Protein AF-A0A1B6MHW2-F1 (afdb_monomer)

Sequence (237 aa):
LEKVRADHAVKESHSMAYDEMQKKGFQERQDSLTAKLVEREEALAIAERHLASLQEAVRLHNAEKKDKGEVDALKDQVKKMTDEVKSKQEHIVVGAQQVATLRTEVQKLQDTVLVLEEQAKIFQLDFEAERKARESVITEKERILEDLRHLMKRNTDLLKEVNDLRNNPPQENATPSEPGPSPRRQERTPSPPAPRPQDDVIPAPKRYFCPNPECNLMFTTLDPLQLHVITCLNLDD

Solvent-accessible surface area (backbone atoms only — not comparable to full-atom values): 13748 Å² total; per-residue (Å²): 115,67,67,64,53,52,55,49,51,53,50,50,53,52,50,50,52,49,53,51,51,52,49,48,60,48,50,54,52,51,52,51,51,49,52,54,49,52,55,48,51,52,52,47,55,50,50,52,52,51,50,53,52,50,53,50,52,52,52,53,53,53,49,54,54,49,54,49,50,52,51,52,53,52,49,52,51,53,50,50,52,50,52,52,51,51,52,53,50,52,51,50,51,55,51,50,52,52,51,54,51,52,52,52,51,51,51,54,51,51,55,49,50,55,52,51,54,50,51,52,50,52,53,50,52,52,50,53,51,51,51,53,53,49,52,51,52,51,51,50,51,52,51,51,54,50,52,49,52,53,50,52,51,52,51,53,51,49,53,49,52,53,48,47,46,68,77,53,58,79,80,85,79,81,82,94,76,79,95,74,81,83,80,79,75,77,84,75,82,77,76,82,81,75,84,72,82,74,73,86,72,74,71,75,80,59,74,44,65,52,88,50,90,92,40,87,53,76,30,76,55,64,69,69,42,52,59,47,46,35,64,75,67,66,52,78,132

InterPro domains:
  IPR032419 NF-kappa-B essential modulator NEMO, CC2-LZ domain [PF16516] (60-158)
  IPR051301 Optineurin/NF-kappa-B Essential Modulator [PTHR31553] (15-233)

Organism: NCBI:txid36148

Mean predicted aligned error: 19.36 Å

Radius of gyration: 74.64 Å; Cα contacts (8 Å, |Δi|>4): 40; chains: 1; bounding box: 145×60×216 Å

Secondary structure (DSSP, 8-state):
-HHHHHHHHHHHHHHHHHHHHHHHHHHHHHHHHHHHHHHHHHHHHHHHHHHHHHHHHHHHHHHHHHHHHHHHHHHHHHHHHHHHHHHHHHHHHHHHHHHHHHHHHHHHHHHHHHHHHHHHHHHHHHHHHHHHHHHHHHHHHHHHHHHHHHHHHHHHHHHHHHHHHHHS-----------------------PPPPPS-----PPPP-EE-S-TT---EESSHHHHHHHHHHHTT---

pLDDT: mean 85.78, std 17.16, range [39.34, 98.69]

Foldseek 3Di:
DVVVVVVVVVVVVVVVVVVVVVVVVVVVVVVVVVVVVVVVVVVVVVVVVVVVVVVVVVVVVVVVVVVVVVVVVVVVVVVVVVVVVVVVVVVVVVVVVVVVVVVVVVVVVVVVVVVVVVVVVVVVVVVVVVVVVVVVVVVVVVVVVVVVVVVVVVVVVVVVVVVCCVVCPPPPPDDDDDDDDDDPPPPPDDDDDDDDDDDPPPDDQDWDAAPPPVGGDIDSDVPVNVVCNCVVVVVDD

Structure (mmCIF, N/CA/C/O backbone):
data_AF-A0A1B6MHW2-F1
#
_entry.id   AF-A0A1B6MHW2-F1
#
loop_
_atom_site.group_PDB
_atom_site.id
_atom_site.type_symbol
_atom_site.label_atom_id
_atom_site.label_alt_id
_atom_site.label_comp_id
_atom_site.label_asym_id
_atom_site.label_entity_id
_atom_site.label_seq_id
_atom_site.pdbx_PDB_ins_code
_atom_site.Cartn_x
_atom_site.Cartn_y
_atom_site.Cartn_z
_atom_site.occupancy
_atom_site.B_iso_or_equiv
_atom_site.auth_seq_id
_atom_site.auth_comp_id
_atom_site.auth_asym_id
_atom_site.auth_atom_id
_atom_site.pdbx_PDB_model_num
ATOM 1 N N . LEU A 1 1 ? -85.342 -22.386 122.296 1.00 55.81 1 LEU A N 1
ATOM 2 C CA . LEU A 1 1 ? -85.402 -22.929 120.916 1.00 55.81 1 LEU A CA 1
ATOM 3 C C . LEU A 1 1 ? -85.095 -21.863 119.857 1.00 55.81 1 LEU A C 1
ATOM 5 O O . LEU A 1 1 ? -84.374 -22.180 118.924 1.00 55.81 1 LEU A O 1
ATOM 9 N N . GLU A 1 2 ? -85.529 -20.606 120.020 1.00 56.88 2 GLU A N 1
ATOM 10 C CA . GLU A 1 2 ? -85.190 -19.488 119.108 1.00 56.88 2 GLU A CA 1
ATOM 11 C C . GLU A 1 2 ? -83.701 -19.111 119.063 1.00 56.88 2 GLU A C 1
ATOM 13 O O . GLU A 1 2 ? -83.155 -18.936 117.981 1.00 56.88 2 GLU A O 1
ATOM 18 N N . LYS A 1 3 ? -83.015 -19.066 120.214 1.00 58.91 3 LYS A N 1
ATOM 19 C CA . LYS A 1 3 ? -81.591 -18.685 120.289 1.00 58.91 3 LYS A CA 1
ATOM 20 C C . LYS A 1 3 ? -80.668 -19.637 119.507 1.00 58.91 3 LYS A C 1
ATOM 22 O O . LYS A 1 3 ? -79.807 -19.195 118.767 1.00 58.91 3 LYS A O 1
ATOM 27 N N . VAL A 1 4 ? -80.941 -20.943 119.580 1.00 60.03 4 VAL A N 1
ATOM 28 C CA . VAL A 1 4 ? -80.215 -21.992 118.835 1.00 60.03 4 VAL A CA 1
ATOM 29 C C . VAL A 1 4 ? -80.460 -21.888 117.324 1.00 60.03 4 VAL A C 1
ATOM 31 O O . VAL A 1 4 ? -79.569 -22.173 116.530 1.00 60.03 4 VAL A O 1
ATOM 34 N N . ARG A 1 5 ? -81.661 -21.455 116.917 1.00 62.88 5 ARG A N 1
ATOM 35 C CA . ARG A 1 5 ? -82.032 -21.270 115.507 1.00 62.88 5 ARG A CA 1
ATOM 36 C C . ARG A 1 5 ? -81.361 -20.020 114.912 1.00 62.88 5 ARG A C 1
ATOM 38 O O . ARG A 1 5 ? -80.919 -20.062 113.770 1.00 62.88 5 ARG A O 1
ATOM 45 N N . ALA A 1 6 ? -81.227 -18.953 115.703 1.00 64.56 6 ALA A N 1
ATOM 46 C CA . ALA A 1 6 ? -80.476 -17.750 115.340 1.00 64.56 6 ALA A CA 1
ATOM 47 C C . ALA A 1 6 ? -78.961 -18.016 115.247 1.00 64.56 6 ALA A C 1
ATOM 49 O O . ALA A 1 6 ? -78.336 -17.627 114.264 1.00 64.56 6 ALA A O 1
ATOM 50 N N . ASP A 1 7 ? -78.387 -18.751 116.205 1.00 66.00 7 ASP A N 1
ATOM 51 C CA . ASP A 1 7 ? -76.964 -19.121 116.187 1.00 66.00 7 ASP A CA 1
ATOM 52 C C . ASP A 1 7 ? -76.618 -20.039 114.994 1.00 66.00 7 ASP A C 1
ATOM 54 O O . ASP A 1 7 ? -75.552 -19.897 114.394 1.00 66.00 7 ASP A O 1
ATOM 58 N N . HIS A 1 8 ? -77.525 -20.943 114.594 1.00 71.12 8 HIS A N 1
ATOM 59 C CA . HIS A 1 8 ? -77.368 -21.771 113.389 1.00 71.12 8 HIS A CA 1
ATOM 60 C C . HIS A 1 8 ? -77.387 -20.937 112.102 1.00 71.12 8 HIS A C 1
ATOM 62 O O . HIS A 1 8 ? -76.518 -21.109 111.252 1.00 71.12 8 HIS A O 1
ATOM 68 N N . ALA A 1 9 ? -78.324 -19.991 111.988 1.00 73.94 9 ALA A N 1
ATOM 69 C CA . ALA A 1 9 ? -78.438 -19.105 110.830 1.00 73.94 9 ALA A CA 1
ATOM 70 C C . ALA A 1 9 ? -77.212 -18.186 110.667 1.00 73.94 9 ALA A C 1
ATOM 72 O O . ALA A 1 9 ? -76.744 -17.964 109.552 1.00 73.94 9 ALA A O 1
ATOM 73 N N . VAL A 1 10 ? -76.640 -17.694 111.772 1.00 76.38 10 VAL A N 1
ATOM 74 C CA . VAL A 1 10 ? -75.384 -16.921 111.751 1.00 76.38 10 VAL A CA 1
ATOM 75 C C . VAL A 1 10 ? -74.210 -17.796 111.305 1.00 76.38 10 VAL A C 1
ATOM 77 O O . VAL A 1 10 ? -73.371 -17.352 110.522 1.00 76.38 10 VAL A O 1
ATOM 80 N N . LYS A 1 11 ? -74.156 -19.053 111.758 1.00 77.00 11 LYS A N 1
ATOM 81 C CA . LYS A 1 11 ? -73.101 -20.003 111.382 1.00 77.00 11 LYS A CA 1
ATOM 82 C C . LYS A 1 11 ? -73.184 -20.406 109.906 1.00 77.00 11 LYS A C 1
ATOM 84 O O . LYS A 1 11 ? -72.154 -20.458 109.242 1.00 77.00 11 LYS A O 1
ATOM 89 N N . GLU A 1 12 ? -74.390 -20.616 109.381 1.00 79.69 12 GLU A N 1
ATOM 90 C CA . GLU A 1 12 ? -74.635 -20.818 107.946 1.00 79.69 12 GLU A CA 1
ATOM 91 C C . GLU A 1 12 ? -74.276 -19.577 107.130 1.00 79.69 12 GLU A C 1
ATOM 93 O O . GLU A 1 12 ? -73.573 -19.699 106.133 1.00 79.69 12 GLU A O 1
ATOM 98 N N . SER A 1 13 ? -74.662 -18.376 107.571 1.00 78.25 13 SER A N 1
ATOM 99 C CA . SER A 1 13 ? -74.276 -17.128 106.900 1.00 78.25 13 SER A CA 1
ATOM 100 C C . SER A 1 13 ? -72.758 -16.940 106.864 1.00 78.25 13 SER A C 1
ATOM 102 O O . SER A 1 13 ? -72.225 -16.496 105.851 1.00 78.25 13 SER A O 1
ATOM 104 N N . HIS A 1 14 ? -72.054 -17.287 107.943 1.00 79.00 14 HIS A N 1
ATOM 105 C CA . HIS A 1 14 ? -70.596 -17.207 108.005 1.00 79.00 14 HIS A CA 1
ATOM 106 C C . HIS A 1 14 ? -69.921 -18.293 107.148 1.00 79.00 14 HIS A C 1
ATOM 108 O O . HIS A 1 14 ? -68.878 -18.037 106.547 1.00 79.00 14 HIS A O 1
ATOM 114 N N . SER A 1 15 ? -70.506 -19.493 107.062 1.00 83.81 15 SER A N 1
ATOM 115 C CA . SER A 1 15 ? -70.047 -20.560 106.162 1.00 83.81 15 SER A CA 1
ATOM 116 C C . SER A 1 15 ? -70.228 -20.163 104.697 1.00 83.81 15 SER A C 1
ATOM 118 O O . SER A 1 15 ? -69.292 -20.276 103.915 1.00 83.81 15 SER A O 1
ATOM 120 N N . MET A 1 16 ? -71.396 -19.619 104.340 1.00 82.44 16 MET A N 1
ATOM 121 C CA . MET A 1 16 ? -71.674 -19.132 102.988 1.00 82.44 16 MET A CA 1
ATOM 122 C C . MET A 1 16 ? -70.755 -17.970 102.604 1.00 82.44 16 MET A C 1
ATOM 124 O O . MET A 1 16 ? -70.203 -17.981 101.511 1.00 82.44 16 MET A O 1
ATOM 128 N N . ALA A 1 17 ? -70.523 -17.010 103.506 1.00 82.38 17 ALA A N 1
ATOM 129 C CA . ALA A 1 17 ? -69.594 -15.905 103.262 1.00 82.38 17 ALA A CA 1
ATOM 130 C C . ALA A 1 17 ? -68.145 -16.389 103.055 1.00 82.38 17 ALA A C 1
ATOM 132 O O . ALA A 1 17 ? -67.402 -15.815 102.259 1.00 82.38 17 ALA A O 1
ATOM 133 N N . TYR A 1 18 ? -67.739 -17.457 103.748 1.00 85.69 18 TYR A N 1
ATOM 134 C CA . TYR A 1 18 ? -66.426 -18.074 103.568 1.00 85.69 18 TYR A CA 1
ATOM 135 C C . TYR A 1 18 ? -66.314 -18.801 102.218 1.00 85.69 18 TYR A C 1
ATOM 137 O O . TYR A 1 18 ? -65.336 -18.602 101.497 1.00 85.69 18 TYR A O 1
ATOM 145 N N . ASP A 1 19 ? -67.335 -19.570 101.833 1.00 86.06 19 ASP A N 1
ATOM 146 C CA . ASP A 1 19 ? -67.397 -20.240 100.528 1.00 86.06 19 ASP A CA 1
ATOM 147 C C . ASP A 1 19 ? -67.423 -19.236 99.367 1.00 86.06 19 ASP A C 1
ATOM 149 O O . ASP A 1 19 ? -66.784 -19.441 98.334 1.00 86.06 19 ASP A O 1
ATOM 153 N N . GLU A 1 20 ? -68.133 -18.123 99.533 1.00 86.44 20 GLU A N 1
ATOM 154 C CA . GLU A 1 20 ? -68.217 -17.043 98.552 1.00 86.44 20 GLU A CA 1
ATOM 155 C C . GLU A 1 20 ? -66.879 -16.301 98.417 1.00 86.44 20 GLU A C 1
ATOM 157 O O . GLU A 1 20 ? -66.421 -16.051 97.300 1.00 86.44 20 GLU A O 1
ATOM 162 N N . MET A 1 21 ? -66.183 -16.047 99.532 1.00 86.75 21 MET A N 1
ATOM 163 C CA . MET A 1 21 ? -64.822 -15.500 99.528 1.00 86.75 21 MET A CA 1
ATOM 164 C C . MET A 1 21 ? -63.828 -16.446 98.836 1.00 86.75 21 MET A C 1
ATOM 166 O O . MET A 1 21 ? -63.008 -15.992 98.035 1.00 86.75 21 MET A O 1
ATOM 170 N N . GLN A 1 22 ? -63.902 -17.758 99.095 1.00 87.75 22 GLN A N 1
ATOM 171 C CA . GLN A 1 22 ? -63.041 -18.738 98.427 1.00 87.75 22 GLN A CA 1
ATOM 172 C C . GLN A 1 22 ? -63.316 -18.825 96.923 1.00 87.75 22 GLN A C 1
ATOM 174 O O . GLN A 1 22 ? -62.369 -18.818 96.133 1.00 87.75 22 GLN A O 1
ATOM 179 N N . LYS A 1 23 ? -64.591 -18.851 96.513 1.00 87.25 23 LYS A N 1
ATOM 180 C CA . LYS A 1 23 ? -64.986 -18.812 95.097 1.00 87.25 23 LYS A CA 1
ATOM 181 C C . LYS A 1 23 ? -64.482 -17.549 94.415 1.00 87.25 23 LYS A C 1
ATOM 183 O O . LYS A 1 23 ? -63.890 -17.643 93.346 1.00 87.25 23 LYS A O 1
ATOM 188 N N . LYS A 1 24 ? -64.634 -16.389 95.056 1.00 87.75 24 LYS A N 1
ATOM 189 C CA . LYS A 1 24 ? -64.152 -15.110 94.527 1.00 87.75 24 LYS A CA 1
ATOM 190 C C . LYS A 1 24 ? -62.630 -15.098 94.355 1.00 87.75 24 LYS A C 1
ATOM 192 O O . LYS A 1 24 ? -62.149 -14.744 93.287 1.00 87.75 24 LYS A O 1
ATOM 197 N N . GLY A 1 25 ? -61.873 -15.594 95.336 1.00 89.12 25 GLY A N 1
ATOM 198 C CA . GLY A 1 25 ? -60.413 -15.716 95.227 1.00 89.12 25 GLY A CA 1
ATOM 199 C C . GLY A 1 25 ? -59.931 -16.769 94.215 1.00 89.12 25 GLY A C 1
ATOM 200 O O . GLY A 1 25 ? -58.772 -16.741 93.792 1.00 89.12 25 GLY A O 1
ATOM 201 N N . PHE A 1 26 ? -60.779 -17.728 93.832 1.00 90.44 26 PHE A N 1
ATOM 202 C CA . PHE A 1 26 ? -60.512 -18.650 92.725 1.00 90.44 26 PHE A CA 1
ATOM 203 C C . PHE A 1 26 ? -60.823 -17.990 91.375 1.00 90.44 26 PHE A C 1
ATOM 205 O O . PHE A 1 26 ? -59.997 -18.059 90.467 1.00 90.44 26 PHE A O 1
ATOM 212 N N . GLN A 1 27 ? -61.952 -17.282 91.287 1.00 90.19 27 GLN A N 1
ATOM 213 C CA . GLN A 1 27 ? -62.371 -16.512 90.117 1.00 90.19 27 GLN A CA 1
ATOM 214 C C . GLN A 1 27 ? -61.335 -15.437 89.756 1.00 90.19 27 GLN A C 1
ATOM 216 O O . GLN A 1 27 ? -60.869 -15.399 88.628 1.00 90.19 27 GLN A O 1
ATOM 221 N N . GLU A 1 28 ? -60.860 -14.652 90.726 1.00 90.69 28 GLU A N 1
ATOM 222 C CA . GLU A 1 28 ? -59.828 -13.624 90.511 1.00 90.69 28 GLU A CA 1
ATOM 223 C C . GLU A 1 28 ? -58.501 -14.222 90.010 1.00 90.69 28 GLU A C 1
ATOM 225 O O . GLU A 1 28 ? -57.827 -13.647 89.152 1.00 90.69 28 GLU A O 1
ATOM 230 N N . ARG A 1 29 ? -58.119 -15.408 90.509 1.00 92.75 29 ARG A N 1
ATOM 231 C CA . ARG A 1 29 ? -56.943 -16.140 90.010 1.00 92.75 29 ARG A CA 1
ATOM 232 C C . ARG A 1 29 ? -57.150 -16.635 88.582 1.00 92.75 29 ARG A C 1
ATOM 234 O O . ARG A 1 29 ? -56.220 -16.553 87.781 1.00 92.75 29 ARG A O 1
ATOM 241 N N . GLN A 1 30 ? -58.342 -17.132 88.268 1.00 92.88 30 GLN A N 1
ATOM 242 C CA . GLN A 1 30 ? -58.708 -17.575 86.927 1.00 92.88 30 GLN A CA 1
ATOM 243 C C . GLN A 1 30 ? -58.724 -16.402 85.937 1.00 92.88 30 GLN A C 1
ATOM 245 O O . GLN A 1 30 ? -58.124 -16.507 84.868 1.00 92.88 30 GLN A O 1
ATOM 250 N N . ASP A 1 31 ? -59.316 -15.269 86.307 1.00 92.44 31 ASP A N 1
ATOM 251 C CA . ASP A 1 31 ? -59.366 -14.054 85.491 1.00 92.44 31 ASP A CA 1
ATOM 252 C C . ASP A 1 31 ? -57.956 -13.479 85.277 1.00 92.44 31 ASP A C 1
ATOM 254 O O . ASP A 1 31 ? -57.590 -13.122 84.158 1.00 92.44 31 ASP A O 1
ATOM 258 N N . SER A 1 32 ? -57.109 -13.481 86.316 1.00 94.44 32 SER A N 1
ATOM 259 C CA . SER A 1 32 ? -55.703 -13.069 86.208 1.00 94.44 32 SER A CA 1
ATOM 260 C C . SER A 1 32 ? -54.896 -13.963 85.262 1.00 94.44 32 SER A C 1
ATOM 262 O O . SER A 1 32 ? -54.101 -13.463 84.464 1.00 94.44 32 SER A O 1
ATOM 264 N N . LEU A 1 33 ? -55.084 -15.285 85.332 1.00 94.69 33 LEU A N 1
ATOM 265 C CA . LEU A 1 33 ? -54.444 -16.220 84.405 1.00 94.69 33 LEU A CA 1
ATOM 266 C C . LEU A 1 33 ? -54.958 -16.031 82.976 1.00 94.69 33 LEU A C 1
ATOM 268 O O . LEU A 1 33 ? -54.154 -16.049 82.049 1.00 94.69 33 LEU A O 1
ATOM 272 N N . THR A 1 34 ? -56.259 -15.792 82.808 1.00 94.25 34 THR A N 1
ATOM 273 C CA . THR A 1 34 ? -56.883 -15.536 81.502 1.00 94.25 34 THR A CA 1
ATOM 274 C C . THR A 1 34 ? -56.326 -14.260 80.871 1.00 94.25 34 THR A C 1
ATOM 276 O O . THR A 1 34 ? -55.903 -14.291 79.721 1.00 94.25 34 THR A O 1
ATOM 279 N N . ALA A 1 35 ? -56.215 -13.167 81.632 1.00 94.94 35 ALA A N 1
ATOM 280 C CA . ALA A 1 35 ? -55.624 -11.916 81.155 1.00 94.94 35 ALA A CA 1
ATOM 281 C C . ALA A 1 35 ? -54.157 -12.090 80.722 1.00 94.94 35 ALA A C 1
ATOM 283 O O . ALA A 1 35 ? -53.774 -11.644 79.644 1.00 94.94 35 ALA A O 1
ATOM 284 N N . LYS A 1 36 ? -53.346 -12.810 81.513 1.00 96.12 36 LYS A N 1
ATOM 285 C CA . LYS A 1 36 ? -51.954 -13.125 81.138 1.00 96.12 36 LYS A CA 1
ATOM 286 C C . LYS A 1 36 ? -51.867 -13.976 79.876 1.00 96.12 36 LYS A C 1
ATOM 288 O O . LYS A 1 36 ? -50.898 -13.850 79.133 1.00 96.12 36 LYS A O 1
ATOM 293 N N . LEU A 1 37 ? -52.824 -14.875 79.664 1.00 95.94 37 LEU A N 1
ATOM 294 C CA . LEU A 1 37 ? -52.862 -15.725 78.480 1.00 95.94 37 LEU A CA 1
ATOM 295 C C . LEU A 1 37 ? -53.175 -14.888 77.232 1.00 95.94 37 LEU A C 1
ATOM 297 O O . LEU A 1 37 ? -52.434 -14.984 76.261 1.00 95.94 37 LEU A O 1
ATOM 301 N N . VAL A 1 38 ? -54.152 -13.978 77.318 1.00 95.88 38 VAL A N 1
ATOM 302 C CA . VAL A 1 38 ? -54.479 -13.014 76.250 1.00 95.88 38 VAL A CA 1
ATOM 303 C C . VAL A 1 38 ? -53.292 -12.101 75.930 1.00 95.88 38 VAL A C 1
ATOM 305 O O . VAL A 1 38 ? -52.908 -11.991 74.771 1.00 95.88 38 VAL A O 1
ATOM 308 N N . GLU A 1 39 ? -52.630 -11.513 76.934 1.00 95.62 39 GLU A N 1
ATOM 309 C CA . GLU A 1 39 ? -51.424 -10.695 76.708 1.00 95.62 39 GLU A CA 1
ATOM 310 C C . GLU A 1 39 ? -50.309 -11.487 76.003 1.00 95.62 39 GLU A C 1
ATOM 312 O O . GLU A 1 39 ? -49.572 -10.951 75.172 1.00 95.62 39 GLU A O 1
ATOM 317 N N . ARG A 1 40 ? -50.161 -12.779 76.330 1.00 95.69 40 ARG A N 1
ATOM 318 C CA . ARG A 1 40 ? -49.175 -13.653 75.681 1.00 95.69 40 ARG A CA 1
ATOM 319 C C . ARG A 1 40 ? -49.562 -13.994 74.250 1.00 95.69 40 ARG A C 1
ATOM 321 O O . ARG A 1 40 ? -48.673 -14.015 73.405 1.00 95.69 40 ARG A O 1
ATOM 328 N N . GLU A 1 41 ? -50.840 -14.227 73.976 1.00 95.06 41 GLU A N 1
ATOM 329 C CA . GLU A 1 41 ? -51.359 -14.439 72.622 1.00 95.06 41 GLU A CA 1
ATOM 330 C C . GLU A 1 41 ? -51.182 -13.187 71.753 1.00 95.06 41 GLU A C 1
ATOM 332 O O . GLU A 1 41 ? -50.708 -13.285 70.622 1.00 95.06 41 GLU A O 1
ATOM 337 N N . GLU A 1 42 ? -51.450 -11.996 72.293 1.00 95.50 42 GLU A N 1
ATOM 338 C CA . GLU A 1 42 ? -51.210 -10.725 71.603 1.00 95.50 42 GLU A CA 1
ATOM 339 C C . GLU A 1 42 ? -49.719 -10.501 71.316 1.00 95.50 42 GLU A C 1
ATOM 341 O O . GLU A 1 42 ? -49.344 -10.152 70.192 1.00 95.50 42 GLU A O 1
ATOM 346 N N . ALA A 1 43 ? -48.849 -10.747 72.302 1.00 95.62 43 ALA A N 1
ATOM 347 C CA . ALA A 1 43 ? -47.402 -10.656 72.121 1.00 95.62 43 ALA A CA 1
ATOM 348 C C . ALA A 1 43 ? -46.891 -11.651 71.066 1.00 95.62 43 ALA A C 1
ATOM 350 O O . ALA A 1 43 ? -46.015 -11.308 70.266 1.00 95.62 43 ALA A O 1
ATOM 351 N N . LEU A 1 44 ? -47.456 -12.860 71.031 1.00 96.44 44 LEU A N 1
ATOM 352 C CA . LEU A 1 44 ? -47.129 -13.879 70.039 1.00 96.44 44 LEU A CA 1
ATOM 353 C C . LEU A 1 44 ? -47.579 -13.450 68.636 1.00 96.44 44 LEU A C 1
ATOM 355 O O . LEU A 1 44 ? -46.769 -13.481 67.713 1.00 96.44 44 LEU A O 1
ATOM 359 N N . ALA A 1 45 ? -48.795 -12.921 68.487 1.00 96.12 45 ALA A N 1
ATOM 360 C CA . ALA A 1 45 ? -49.293 -12.398 67.213 1.00 96.12 45 ALA A CA 1
ATOM 361 C C . ALA A 1 45 ? -48.464 -11.207 66.685 1.00 96.12 45 ALA A C 1
ATOM 363 O O . ALA A 1 45 ? -48.290 -11.036 65.474 1.00 96.12 45 ALA A O 1
ATOM 364 N N . ILE A 1 46 ? -47.938 -10.361 67.579 1.00 96.38 46 ILE A N 1
ATOM 365 C CA . ILE A 1 46 ? -47.008 -9.281 67.210 1.00 96.38 46 ILE A CA 1
ATOM 366 C C . ILE A 1 46 ? -45.669 -9.865 66.743 1.00 96.38 46 ILE A C 1
ATOM 368 O O . ILE A 1 46 ? -45.150 -9.447 65.706 1.00 96.38 46 ILE A O 1
ATOM 372 N N . ALA A 1 47 ? -45.122 -10.841 67.471 1.00 95.44 47 ALA A N 1
ATOM 373 C CA . ALA A 1 47 ? -43.867 -11.495 67.111 1.00 95.44 47 ALA A CA 1
ATOM 374 C C . ALA A 1 47 ? -43.960 -12.221 65.758 1.00 95.44 47 ALA A C 1
ATOM 376 O O . ALA A 1 47 ? -43.043 -12.108 64.946 1.00 95.44 47 ALA A O 1
ATOM 377 N N . GLU A 1 48 ? -45.077 -12.893 65.474 1.00 96.06 48 GLU A N 1
ATOM 378 C CA . GLU A 1 48 ? -45.344 -13.532 64.181 1.00 96.06 48 GLU A CA 1
ATOM 379 C C . GLU A 1 48 ? -45.384 -12.515 63.035 1.00 96.06 48 GLU A C 1
ATOM 381 O O . GLU A 1 48 ? -44.757 -12.728 61.996 1.00 96.06 48 GLU A O 1
ATOM 386 N N . ARG A 1 49 ? -46.038 -11.361 63.236 1.00 96.38 49 ARG A N 1
ATOM 387 C CA . ARG A 1 49 ? -46.020 -10.259 62.258 1.00 96.38 49 ARG A CA 1
ATOM 388 C C . ARG A 1 49 ? -44.611 -9.719 62.017 1.00 96.38 49 ARG A C 1
ATOM 390 O O . ARG A 1 49 ? -44.234 -9.492 60.868 1.00 96.38 49 ARG A O 1
ATOM 397 N N . HIS A 1 50 ? -43.821 -9.526 63.072 1.00 97.00 50 HIS A N 1
ATOM 398 C CA . HIS A 1 50 ? -42.432 -9.079 62.938 1.00 97.00 50 HIS A CA 1
ATOM 399 C C . HIS A 1 50 ? -41.567 -10.113 62.211 1.00 97.00 50 HIS A C 1
ATOM 401 O O . HIS A 1 50 ? -40.767 -9.743 61.352 1.00 97.00 50 HIS A O 1
ATOM 407 N N . LEU A 1 51 ? -41.753 -11.402 62.506 1.00 96.62 51 LEU A N 1
ATOM 408 C CA . LEU A 1 51 ? -41.046 -12.484 61.829 1.00 96.62 51 LEU A CA 1
ATOM 409 C C . LEU A 1 51 ? -41.381 -12.513 60.333 1.00 96.62 51 LEU A C 1
ATOM 411 O O . LEU A 1 51 ? -40.465 -12.574 59.516 1.00 96.62 51 LEU A O 1
ATOM 415 N N . ALA A 1 52 ? -42.661 -12.398 59.970 1.00 96.12 52 ALA A N 1
ATOM 416 C CA . ALA A 1 52 ? -43.091 -12.328 58.574 1.00 96.12 52 ALA A CA 1
ATOM 417 C C . ALA A 1 52 ? -42.485 -11.112 57.846 1.00 96.12 52 ALA A C 1
ATOM 419 O O . ALA A 1 52 ? -41.972 -11.242 56.736 1.00 96.12 52 ALA A O 1
ATOM 420 N N . SER A 1 53 ? -42.461 -9.940 58.493 1.00 96.75 53 SER A N 1
ATOM 421 C CA . SER A 1 53 ? -41.831 -8.740 57.928 1.00 96.75 53 SER A CA 1
ATOM 422 C C . SER A 1 53 ? -40.323 -8.909 57.716 1.00 96.75 53 SER A C 1
ATOM 424 O O . SER A 1 53 ? -39.793 -8.445 56.707 1.00 96.75 53 SER A O 1
ATOM 426 N N . LEU A 1 54 ? -39.620 -9.560 58.648 1.00 96.12 54 LEU A N 1
ATOM 427 C CA . LEU A 1 54 ? -38.189 -9.840 58.513 1.00 96.12 54 LEU A CA 1
ATOM 428 C C . LEU A 1 54 ? -37.914 -10.851 57.399 1.00 96.12 54 LEU A C 1
ATOM 430 O O . LEU A 1 54 ? -36.968 -10.671 56.635 1.00 96.12 54 LEU A O 1
ATOM 434 N N . GLN A 1 55 ? -38.741 -11.891 57.279 1.00 95.75 55 GLN A N 1
ATOM 435 C CA . GLN A 1 55 ? -38.639 -12.864 56.191 1.00 95.75 55 GLN A CA 1
ATOM 436 C C . GLN A 1 55 ? -38.785 -12.190 54.823 1.00 95.75 55 GLN A C 1
ATOM 438 O O . GLN A 1 55 ? -37.992 -12.470 53.922 1.00 95.75 55 GLN A O 1
ATOM 443 N N . GLU A 1 56 ? -39.730 -11.258 54.682 1.00 96.00 56 GLU A N 1
ATOM 444 C CA . GLU A 1 56 ? -39.907 -10.509 53.437 1.00 96.00 56 GLU A CA 1
ATOM 445 C C . GLU A 1 56 ? -38.724 -9.571 53.153 1.00 96.00 56 GLU A C 1
ATOM 447 O O . GLU A 1 56 ? -38.197 -9.560 52.041 1.00 96.00 56 GLU A O 1
ATOM 452 N N . ALA A 1 57 ? -38.217 -8.857 54.163 1.00 95.25 57 ALA A N 1
ATOM 453 C CA . ALA A 1 57 ? -37.028 -8.016 54.008 1.00 95.25 57 ALA A CA 1
ATOM 454 C C . ALA A 1 57 ? -35.793 -8.825 53.562 1.00 95.25 57 ALA A C 1
ATOM 456 O O . ALA A 1 57 ? -35.046 -8.397 52.681 1.00 95.25 57 ALA A O 1
ATOM 457 N N . VAL A 1 58 ? -35.596 -10.025 54.122 1.00 95.31 58 VAL A N 1
ATOM 458 C CA . VAL A 1 58 ? -34.518 -10.939 53.712 1.00 95.31 58 VAL A CA 1
ATOM 459 C C . VAL A 1 58 ? -34.718 -11.420 52.275 1.00 95.31 58 VAL A C 1
ATOM 461 O O . VAL A 1 58 ? -33.751 -11.484 51.513 1.00 95.31 58 VAL A O 1
ATOM 464 N N . ARG A 1 59 ? -35.957 -11.735 51.879 1.00 95.12 59 ARG A N 1
ATOM 465 C CA . ARG A 1 59 ? -36.287 -12.146 50.510 1.00 95.12 59 ARG A CA 1
ATOM 466 C C . ARG A 1 59 ? -35.954 -11.045 49.500 1.00 95.12 59 ARG A C 1
ATOM 468 O O . ARG A 1 59 ? -35.284 -11.338 48.509 1.00 95.12 59 ARG A O 1
ATOM 475 N N . LEU A 1 60 ? -36.363 -9.804 49.766 1.00 94.19 60 LEU A N 1
ATOM 476 C CA . LEU A 1 60 ? -36.078 -8.648 48.909 1.00 94.19 60 LEU A CA 1
ATOM 477 C C . LEU A 1 60 ? -34.574 -8.376 48.807 1.00 94.19 60 LEU A C 1
ATOM 479 O O . LEU A 1 60 ? -34.040 -8.289 47.707 1.00 94.19 60 LEU A O 1
ATOM 483 N N . HIS A 1 61 ? -33.863 -8.361 49.935 1.00 92.88 61 HIS A N 1
ATOM 484 C CA . HIS A 1 61 ? -32.416 -8.150 49.946 1.00 92.88 61 HIS A CA 1
ATOM 485 C C . HIS A 1 61 ? -31.646 -9.251 49.189 1.00 92.88 61 HIS A C 1
ATOM 487 O O . HIS A 1 61 ? -30.633 -8.985 48.538 1.00 92.88 61 HIS A O 1
ATOM 493 N N . ASN A 1 62 ? -32.114 -10.502 49.242 1.00 91.25 62 ASN A N 1
ATOM 494 C CA . ASN A 1 62 ? -31.523 -11.588 48.458 1.00 91.25 62 ASN A CA 1
ATOM 495 C C . ASN A 1 62 ? -31.786 -11.430 46.952 1.00 91.25 62 ASN A C 1
ATOM 497 O O . ASN A 1 62 ? -30.895 -11.739 46.160 1.00 91.25 62 ASN A O 1
ATOM 501 N N . ALA A 1 63 ? -32.965 -10.936 46.558 1.00 91.81 63 ALA A N 1
ATOM 502 C CA . ALA A 1 63 ? -33.271 -10.618 45.164 1.00 91.81 63 ALA A CA 1
ATOM 503 C C . ALA A 1 63 ? -32.390 -9.466 44.647 1.00 91.81 63 ALA A C 1
ATOM 505 O O . ALA A 1 63 ? -31.714 -9.630 43.638 1.00 91.81 63 ALA A O 1
ATOM 506 N N . GLU A 1 64 ? -32.272 -8.369 45.400 1.00 91.38 64 GLU A N 1
ATOM 507 C CA . GLU A 1 64 ? -31.401 -7.236 45.050 1.00 91.38 64 GLU A CA 1
ATOM 508 C C . GLU A 1 64 ? -29.929 -7.646 44.916 1.00 91.38 64 GLU A C 1
ATOM 510 O O . GLU A 1 64 ? -29.229 -7.209 44.001 1.00 91.38 64 GLU A O 1
ATOM 515 N N . LYS A 1 65 ? -29.436 -8.514 45.811 1.00 91.00 65 LYS A N 1
ATOM 516 C CA . LYS A 1 65 ? -28.075 -9.060 45.710 1.00 91.00 65 LYS A CA 1
ATOM 517 C C . LYS A 1 65 ? -27.871 -9.880 44.442 1.00 91.00 65 LYS A C 1
ATOM 519 O O . LYS A 1 65 ? -26.792 -9.807 43.854 1.00 91.00 65 LYS A O 1
ATOM 524 N N . LYS A 1 66 ? -28.872 -10.669 44.049 1.00 90.88 66 LYS A N 1
ATOM 525 C CA . LYS A 1 66 ? -28.823 -11.464 42.822 1.00 90.88 66 LYS A CA 1
ATOM 526 C C . LYS A 1 66 ? -28.777 -10.551 41.596 1.00 90.88 66 LYS A C 1
ATOM 528 O O . LYS A 1 66 ? -27.857 -10.688 40.793 1.00 90.88 66 LYS A O 1
ATOM 533 N N . ASP A 1 67 ? -29.685 -9.584 41.515 1.00 91.31 67 ASP A N 1
ATOM 534 C CA . ASP A 1 67 ? -29.761 -8.634 40.400 1.00 91.31 67 ASP A CA 1
ATOM 535 C C . ASP A 1 67 ? -28.469 -7.816 40.281 1.00 91.31 67 ASP A C 1
ATOM 537 O O . ASP A 1 67 ? -27.931 -7.635 39.190 1.00 91.31 67 ASP A O 1
ATOM 541 N N . LYS A 1 68 ? -27.897 -7.387 41.413 1.00 92.31 68 LYS A N 1
ATOM 542 C CA . LYS A 1 68 ? -26.606 -6.692 41.436 1.00 92.31 68 LYS A CA 1
ATOM 543 C C . LYS A 1 68 ? -25.468 -7.556 40.883 1.00 92.31 68 LYS A C 1
ATOM 545 O O . LYS A 1 68 ? -24.649 -7.051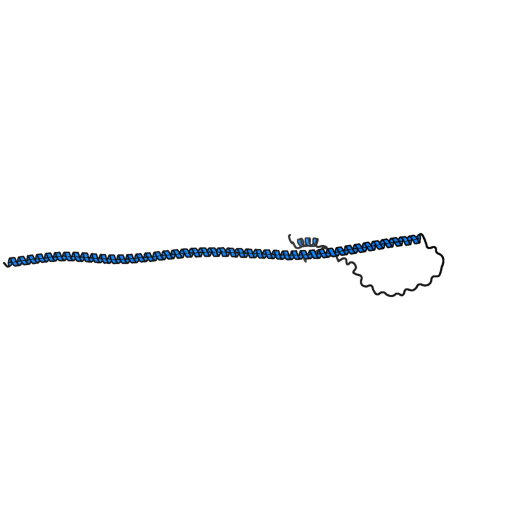 40.121 1.00 92.31 68 LYS A O 1
ATOM 550 N N . GLY A 1 69 ? -25.434 -8.845 41.226 1.00 91.81 69 GLY A N 1
ATOM 551 C CA . GLY A 1 69 ? -24.446 -9.783 40.688 1.00 91.81 69 GLY A CA 1
ATOM 552 C C . GLY A 1 69 ? -24.563 -9.973 39.172 1.00 91.81 69 GLY A C 1
ATOM 553 O O . GLY A 1 69 ? -23.548 -10.014 38.480 1.00 91.81 69 GLY A O 1
ATOM 554 N N . GLU A 1 70 ? -25.788 -10.037 38.643 1.00 93.62 70 GLU A N 1
ATOM 555 C CA . GLU A 1 70 ? -26.038 -10.117 37.197 1.00 93.62 70 GLU A CA 1
ATOM 556 C C . GLU A 1 70 ? -25.622 -8.824 36.473 1.00 93.62 70 GLU A C 1
ATOM 558 O O . GLU A 1 70 ? -24.982 -8.880 35.420 1.00 93.62 70 GLU A O 1
ATOM 563 N N . VAL A 1 71 ? -25.910 -7.658 37.060 1.00 95.12 71 VAL A N 1
ATOM 564 C CA . VAL A 1 71 ? -25.486 -6.351 36.530 1.00 95.12 71 VAL A CA 1
ATOM 565 C C . VAL A 1 71 ? -23.963 -6.226 36.502 1.00 95.12 71 VAL A C 1
ATOM 567 O O . VAL A 1 71 ? -23.412 -5.786 35.491 1.00 95.12 71 VAL A O 1
ATOM 570 N N . ASP A 1 72 ? -23.275 -6.625 37.572 1.00 94.88 72 ASP A N 1
ATOM 571 C CA . ASP A 1 72 ? -21.812 -6.585 37.634 1.00 94.88 72 ASP A CA 1
ATOM 572 C C . ASP A 1 72 ? -21.188 -7.523 36.580 1.00 94.88 72 ASP A C 1
ATOM 574 O O . ASP A 1 72 ? -20.282 -7.114 35.851 1.00 94.88 72 ASP A O 1
ATOM 578 N N . ALA A 1 73 ? -21.742 -8.728 36.396 1.00 95.81 73 ALA A N 1
ATOM 579 C CA . ALA A 1 73 ? -21.288 -9.665 35.364 1.00 95.81 73 ALA A CA 1
ATOM 580 C C . ALA A 1 73 ? -21.477 -9.119 33.935 1.00 95.81 73 ALA A C 1
ATOM 582 O O . ALA A 1 73 ? -20.571 -9.212 33.100 1.00 95.81 73 ALA A O 1
ATOM 583 N N . LEU A 1 74 ? -22.633 -8.510 33.645 1.00 96.50 74 LEU A N 1
ATOM 584 C CA . LEU A 1 74 ? -22.890 -7.869 32.351 1.00 96.50 74 LEU A CA 1
ATOM 585 C C . LEU A 1 74 ? -21.960 -6.675 32.116 1.00 96.50 74 LEU A C 1
ATOM 587 O O . LEU A 1 74 ? -21.465 -6.483 31.004 1.00 96.50 74 LEU A O 1
ATOM 591 N N . LYS A 1 75 ? -21.681 -5.887 33.157 1.00 96.94 75 LYS A N 1
ATOM 592 C CA . LYS A 1 75 ? -20.763 -4.747 33.085 1.00 96.94 75 LYS A CA 1
ATOM 593 C C . LYS A 1 75 ? -19.340 -5.190 32.744 1.00 96.94 75 LYS A C 1
ATOM 595 O O . LYS A 1 75 ? -18.707 -4.572 31.884 1.00 96.94 75 LYS A O 1
ATOM 600 N N . ASP A 1 76 ? -18.866 -6.274 33.350 1.00 97.00 76 ASP A N 1
ATOM 601 C CA . ASP A 1 76 ? -17.560 -6.858 33.036 1.00 97.00 76 ASP A CA 1
ATOM 602 C C . ASP A 1 76 ? -17.504 -7.390 31.598 1.00 97.00 76 ASP A C 1
ATOM 604 O O . ASP A 1 76 ? -16.521 -7.160 30.885 1.00 97.00 76 ASP A O 1
ATOM 608 N N . GLN A 1 77 ? -18.579 -8.026 31.121 1.00 97.69 77 GLN A N 1
ATOM 609 C CA . GLN A 1 77 ? -18.669 -8.494 29.737 1.00 97.69 77 GLN A CA 1
ATOM 610 C C . GLN A 1 77 ? -18.646 -7.334 28.730 1.00 97.69 77 GLN A C 1
ATOM 612 O O . GLN A 1 77 ? -17.909 -7.391 27.743 1.00 97.69 77 GLN A O 1
ATOM 617 N N . VAL A 1 78 ? -19.408 -6.264 28.979 1.00 97.81 78 VAL A N 1
ATOM 618 C CA . VAL A 1 78 ? -19.420 -5.059 28.132 1.00 97.81 78 VAL A CA 1
ATOM 619 C C . VAL A 1 78 ? -18.045 -4.404 28.102 1.00 97.81 78 VAL A C 1
ATOM 621 O O . VAL A 1 78 ? -17.573 -4.028 27.027 1.00 97.81 78 VAL A O 1
ATOM 624 N N . LYS A 1 79 ? -17.371 -4.305 29.252 1.00 97.75 79 LYS A N 1
ATOM 6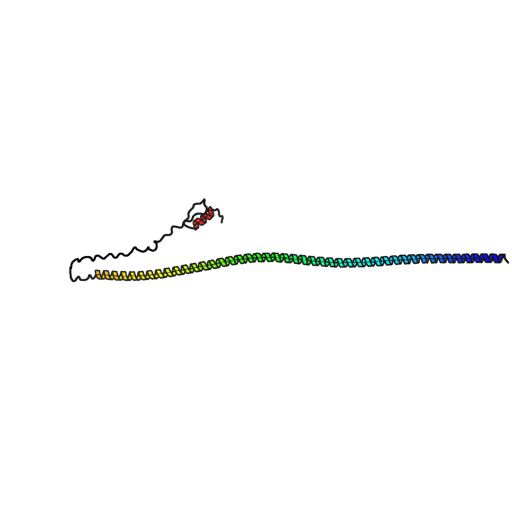25 C CA . LYS A 1 79 ? -16.012 -3.766 29.325 1.00 97.75 79 LYS A CA 1
ATOM 626 C C . LYS A 1 79 ? -15.043 -4.598 28.486 1.00 97.75 79 LYS A C 1
ATOM 628 O O . LYS A 1 79 ? -14.353 -4.038 27.642 1.00 97.75 79 LYS A O 1
ATOM 633 N N . LYS A 1 80 ? -15.064 -5.925 28.637 1.00 97.94 80 LYS A N 1
ATOM 634 C CA . LYS A 1 80 ? -14.221 -6.830 27.847 1.00 97.94 80 LYS A CA 1
ATOM 635 C C . LYS A 1 80 ? -14.451 -6.663 26.343 1.00 97.94 80 LYS A C 1
ATOM 637 O O . LYS A 1 80 ? -13.492 -6.524 25.592 1.00 97.94 80 LYS A O 1
ATOM 642 N N . MET A 1 81 ? -15.710 -6.632 25.901 1.00 97.75 81 MET A N 1
ATOM 643 C CA . MET A 1 81 ? -16.028 -6.417 24.485 1.00 97.75 81 MET A CA 1
ATOM 644 C C . MET A 1 81 ? -15.574 -5.039 23.996 1.00 97.75 81 MET A C 1
ATOM 646 O O . MET A 1 81 ? -15.088 -4.916 22.876 1.00 97.75 81 MET A O 1
ATOM 650 N N . THR A 1 82 ? -15.702 -4.006 24.829 1.00 98.06 82 THR A N 1
ATOM 651 C CA . THR A 1 82 ? -15.242 -2.649 24.502 1.00 98.06 82 THR A CA 1
ATOM 652 C C . THR A 1 82 ? -13.726 -2.614 24.315 1.00 98.06 82 THR A C 1
ATOM 654 O O . THR A 1 82 ? -13.244 -2.053 23.331 1.00 98.06 82 THR A O 1
ATOM 657 N N . ASP A 1 83 ? -12.980 -3.260 25.211 1.00 97.94 83 ASP A N 1
ATOM 658 C CA . ASP A 1 83 ? -11.523 -3.362 25.126 1.00 97.94 83 ASP A CA 1
ATOM 659 C C . ASP A 1 83 ? -11.091 -4.150 23.873 1.00 97.94 83 ASP A C 1
ATOM 661 O O . ASP A 1 83 ? -10.191 -3.723 23.147 1.00 97.94 83 ASP A O 1
ATOM 665 N N . GLU A 1 84 ? -11.779 -5.252 23.548 1.00 98.19 84 GLU A N 1
ATOM 666 C CA . GLU A 1 84 ? -11.534 -6.028 22.323 1.00 98.19 84 GLU A CA 1
ATOM 667 C C . GLU A 1 84 ? -11.817 -5.222 21.046 1.00 98.19 84 GLU A C 1
ATOM 669 O O . GLU A 1 84 ? -11.034 -5.273 20.094 1.00 98.19 84 GLU A O 1
ATOM 674 N N . VAL A 1 85 ? -12.918 -4.465 21.007 1.00 98.44 85 VAL A N 1
ATOM 675 C CA . VAL A 1 85 ? -13.253 -3.592 19.871 1.00 98.44 85 VAL A CA 1
ATOM 676 C C . VAL A 1 85 ? -12.197 -2.507 19.709 1.00 98.44 85 VAL A C 1
ATOM 678 O O . VAL A 1 85 ? -11.739 -2.272 18.591 1.00 98.44 85 VAL A O 1
ATOM 681 N N . LYS A 1 86 ? -11.763 -1.884 20.808 1.00 98.19 86 LYS A N 1
ATOM 682 C CA . LYS A 1 86 ? -10.716 -0.862 20.780 1.00 98.19 86 LYS A CA 1
ATOM 683 C C . LYS A 1 86 ? -9.397 -1.426 20.249 1.00 98.19 86 LYS A C 1
ATOM 685 O O . LYS A 1 86 ? -8.813 -0.842 19.341 1.00 98.19 86 LYS A O 1
ATOM 690 N N . SER A 1 87 ? -8.981 -2.594 20.737 1.00 98.31 87 SER A N 1
ATOM 691 C CA . SER A 1 87 ? -7.779 -3.279 20.250 1.00 98.31 87 SER A CA 1
ATOM 692 C C . SER A 1 87 ? -7.870 -3.594 18.752 1.00 98.31 87 SER A C 1
ATOM 694 O O . SER A 1 87 ? -6.957 -3.280 17.989 1.00 98.31 87 SER A O 1
ATOM 696 N N . LYS A 1 88 ? -8.997 -4.146 18.283 1.00 98.00 88 LYS A N 1
ATOM 697 C CA . LYS A 1 88 ? -9.203 -4.409 16.848 1.00 98.00 88 LYS A CA 1
ATOM 698 C C . LYS A 1 88 ? -9.195 -3.127 16.017 1.00 98.00 88 LYS A C 1
ATOM 700 O O . LYS A 1 88 ? -8.642 -3.129 14.920 1.00 98.00 88 LYS A O 1
ATOM 705 N N . GLN A 1 89 ? -9.764 -2.039 16.530 1.00 97.94 89 GLN A N 1
ATOM 706 C CA . GLN A 1 89 ? -9.747 -0.742 15.861 1.00 97.94 89 GLN A CA 1
ATOM 707 C C . GLN A 1 89 ? -8.317 -0.210 15.702 1.00 97.94 89 GLN A C 1
ATOM 709 O O . GLN A 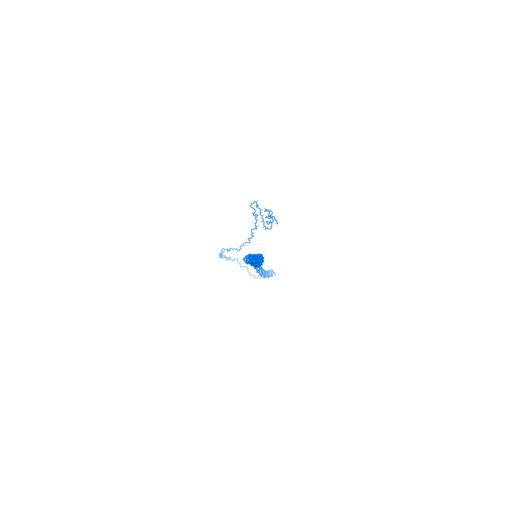1 89 ? -7.961 0.260 14.623 1.00 97.94 89 GLN A O 1
ATOM 714 N N . GLU A 1 90 ? -7.480 -0.328 16.734 1.00 97.62 90 GLU A N 1
ATOM 715 C CA . GLU A 1 90 ? -6.061 0.043 16.673 1.00 97.62 90 GLU A CA 1
ATOM 716 C C . GLU A 1 90 ? -5.311 -0.793 15.622 1.00 97.62 90 GLU A C 1
ATOM 718 O O . GLU A 1 90 ? -4.597 -0.237 14.785 1.00 97.62 90 GLU A O 1
ATOM 723 N N . HIS A 1 91 ? -5.546 -2.109 15.573 1.00 97.81 91 HIS A N 1
ATOM 724 C CA . HIS A 1 91 ? -4.967 -2.977 14.542 1.00 97.81 91 HIS A CA 1
ATOM 725 C C . HIS A 1 91 ? -5.404 -2.601 13.120 1.00 97.81 91 HIS A C 1
ATOM 727 O O . HIS A 1 91 ? -4.577 -2.612 12.208 1.00 97.81 91 HIS A O 1
ATOM 733 N N . ILE A 1 92 ? -6.674 -2.234 12.918 1.00 98.31 92 ILE A N 1
ATOM 734 C CA . ILE A 1 92 ? -7.181 -1.773 11.616 1.00 98.31 92 ILE A CA 1
ATOM 735 C C . ILE A 1 92 ? -6.481 -0.480 11.191 1.00 98.31 92 ILE A C 1
ATOM 737 O O . ILE A 1 92 ? -6.086 -0.359 10.033 1.00 98.31 92 ILE A O 1
ATOM 741 N N . VAL A 1 93 ? -6.293 0.469 12.111 1.00 98.44 93 VAL A N 1
ATOM 742 C CA . VAL A 1 93 ? -5.604 1.737 11.821 1.00 98.44 93 VAL A CA 1
ATOM 743 C C . VAL A 1 93 ? -4.146 1.488 11.432 1.00 98.44 93 VAL A C 1
ATOM 745 O O . VAL A 1 93 ? -3.690 2.006 10.412 1.00 98.44 93 VAL A O 1
ATOM 748 N N . VAL A 1 94 ? -3.430 0.645 12.182 1.00 98.06 94 VAL A N 1
ATOM 749 C CA . VAL A 1 94 ? -2.045 0.265 11.851 1.00 98.06 94 VAL A CA 1
ATOM 750 C C . VAL A 1 94 ? -1.978 -0.439 10.492 1.00 98.06 94 VAL A C 1
ATOM 752 O O . VAL A 1 94 ? -1.129 -0.101 9.666 1.00 98.06 94 VAL A O 1
ATOM 755 N N . GLY A 1 95 ? -2.898 -1.369 10.220 1.00 98.38 95 GLY A N 1
ATOM 756 C CA . GLY A 1 95 ? -2.980 -2.058 8.932 1.00 98.38 95 GLY A CA 1
ATOM 757 C C . GLY A 1 95 ? -3.260 -1.105 7.766 1.00 98.38 95 GLY A C 1
ATOM 758 O O . GLY A 1 95 ? -2.618 -1.199 6.722 1.00 98.38 95 GLY A O 1
ATOM 759 N N . ALA A 1 96 ? -4.161 -0.137 7.945 1.00 98.06 96 ALA A N 1
ATOM 760 C CA . ALA A 1 96 ? -4.455 0.877 6.934 1.00 98.06 96 ALA A CA 1
ATOM 761 C C . ALA A 1 96 ? -3.228 1.748 6.619 1.00 98.06 96 ALA A C 1
ATOM 763 O O . ALA A 1 96 ? -2.958 2.023 5.448 1.00 98.06 96 ALA A O 1
ATOM 764 N N . GLN A 1 97 ? -2.452 2.123 7.642 1.00 97.94 97 GLN A N 1
ATOM 765 C CA . GLN A 1 97 ? -1.212 2.876 7.463 1.00 97.94 97 GLN A CA 1
ATOM 766 C C . GLN A 1 97 ? -0.168 2.069 6.679 1.00 97.94 97 GLN A C 1
ATOM 768 O O . GLN A 1 97 ? 0.427 2.592 5.739 1.00 97.94 97 GLN A O 1
ATOM 773 N N . GLN A 1 98 ? 0.013 0.784 7.004 1.00 98.19 98 GLN A N 1
ATOM 774 C CA . GLN A 1 98 ? 0.921 -0.103 6.265 1.00 98.19 98 GLN A CA 1
ATOM 775 C C . GLN A 1 98 ? 0.513 -0.244 4.794 1.00 98.19 98 GLN A C 1
ATOM 777 O O . GLN A 1 98 ? 1.356 -0.143 3.905 1.00 98.19 98 GLN A O 1
ATOM 782 N N . VAL A 1 99 ? -0.784 -0.415 4.519 1.00 98.44 99 VAL A N 1
ATOM 783 C CA . VAL A 1 99 ? -1.304 -0.479 3.145 1.00 98.44 99 VAL A CA 1
ATOM 784 C C . VAL A 1 99 ? -1.045 0.827 2.390 1.00 98.44 99 VAL A C 1
ATOM 786 O O . VAL A 1 99 ? -0.679 0.784 1.216 1.00 98.44 99 VAL A O 1
ATOM 789 N N . ALA A 1 100 ? -1.204 1.986 3.033 1.00 98.44 100 ALA A N 1
ATOM 790 C CA . ALA A 1 100 ? -0.908 3.276 2.413 1.00 98.44 100 ALA A CA 1
ATOM 791 C C . ALA A 1 100 ? 0.585 3.423 2.060 1.00 98.44 100 ALA A C 1
ATOM 793 O O . ALA A 1 100 ? 0.916 3.861 0.953 1.00 98.44 100 ALA A O 1
ATOM 794 N N . THR A 1 101 ? 1.482 2.997 2.955 1.00 98.25 101 THR A N 1
ATOM 795 C CA . THR A 1 101 ? 2.931 2.981 2.701 1.00 98.25 101 THR A CA 1
ATOM 796 C C . THR A 1 101 ? 3.277 2.072 1.525 1.00 98.25 101 THR A C 1
ATOM 798 O O . THR A 1 101 ? 3.895 2.533 0.567 1.00 98.25 101 THR A O 1
ATOM 801 N N . LEU A 1 102 ? 2.802 0.823 1.537 1.00 98.38 102 LEU A N 1
ATOM 802 C CA . LEU A 1 102 ? 3.069 -0.137 0.463 1.00 98.38 102 LEU A CA 1
ATOM 803 C C . LEU A 1 102 ? 2.540 0.346 -0.892 1.00 98.38 102 LEU A C 1
ATOM 805 O O . LEU A 1 102 ? 3.217 0.201 -1.903 1.00 98.38 102 LEU A O 1
ATOM 809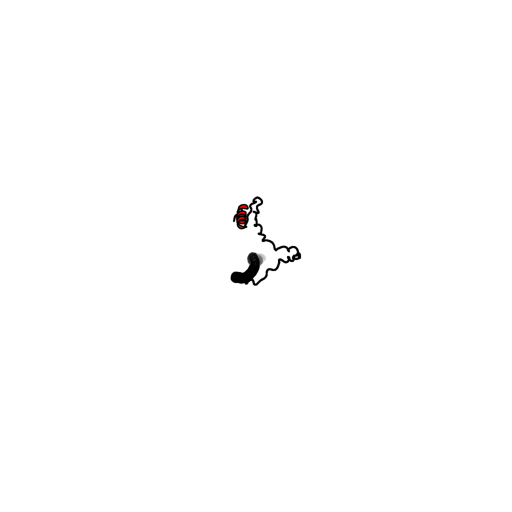 N N . ARG A 1 103 ? 1.359 0.976 -0.935 1.00 98.31 103 ARG A N 1
ATOM 810 C CA . ARG A 1 103 ? 0.835 1.580 -2.174 1.00 98.31 103 ARG A CA 1
ATOM 811 C C . ARG A 1 103 ? 1.754 2.669 -2.716 1.00 98.31 103 ARG A C 1
ATOM 813 O O . ARG A 1 103 ? 1.976 2.732 -3.920 1.00 98.31 103 ARG A O 1
ATOM 820 N N . THR A 1 104 ? 2.297 3.500 -1.832 1.00 98.06 104 THR A N 1
ATOM 821 C CA . THR A 1 104 ? 3.233 4.563 -2.218 1.00 98.06 104 THR A CA 1
ATOM 822 C C . THR A 1 104 ? 4.541 3.982 -2.761 1.00 98.06 104 THR A C 1
ATOM 824 O O . THR A 1 104 ? 5.068 4.480 -3.752 1.00 98.06 104 THR A O 1
ATOM 827 N N . GLU A 1 105 ? 5.063 2.918 -2.150 1.00 98.06 105 GLU A N 1
ATOM 828 C CA . GLU A 1 105 ? 6.267 2.227 -2.633 1.00 98.06 105 GLU A CA 1
ATOM 829 C C . GLU A 1 105 ? 6.042 1.559 -3.991 1.00 98.06 105 GLU A C 1
ATOM 831 O O . GLU A 1 105 ? 6.856 1.727 -4.898 1.00 98.06 105 GLU A O 1
ATOM 836 N N . VAL A 1 106 ? 4.911 0.869 -4.164 1.00 98.31 106 VAL A N 1
ATOM 837 C CA . VAL A 1 106 ? 4.532 0.265 -5.447 1.00 98.31 106 VAL A CA 1
ATOM 838 C C . VAL A 1 106 ? 4.432 1.327 -6.540 1.00 98.31 106 VAL A C 1
ATOM 840 O O . VAL A 1 106 ? 4.959 1.104 -7.626 1.00 98.31 106 VAL A O 1
ATOM 843 N N . GLN A 1 107 ? 3.833 2.488 -6.258 1.00 98.06 107 GLN A N 1
ATOM 844 C CA . GLN A 1 107 ? 3.751 3.574 -7.237 1.00 98.06 107 GLN A CA 1
ATOM 845 C C . GLN A 1 107 ? 5.144 4.060 -7.666 1.00 98.06 107 GLN A C 1
ATOM 847 O O . GLN A 1 107 ? 5.417 4.167 -8.856 1.00 98.06 107 GLN A O 1
ATOM 852 N N . LYS A 1 108 ? 6.065 4.272 -6.716 1.00 97.81 108 LYS A N 1
ATOM 853 C CA . LYS A 1 108 ? 7.448 4.683 -7.027 1.00 97.81 108 LYS A CA 1
ATOM 854 C C . LYS A 1 108 ? 8.186 3.659 -7.890 1.00 97.81 108 LYS A C 1
ATOM 856 O O . LYS A 1 108 ? 8.939 4.029 -8.792 1.00 97.81 108 LYS A O 1
ATOM 861 N N . LEU A 1 109 ? 7.990 2.370 -7.611 1.00 98.12 109 LEU A N 1
ATOM 862 C CA . LEU A 1 109 ? 8.571 1.297 -8.415 1.00 98.12 109 LEU A CA 1
ATOM 863 C C . LEU A 1 109 ? 7.975 1.271 -9.824 1.00 98.12 109 LEU A C 1
ATOM 865 O O . LEU A 1 109 ? 8.725 1.124 -10.783 1.00 98.12 109 LEU A O 1
ATOM 869 N N . GLN A 1 110 ? 6.662 1.465 -9.963 1.00 98.19 110 GLN A N 1
ATOM 870 C CA . GLN A 1 110 ? 6.009 1.563 -11.271 1.00 98.19 110 GLN A CA 1
ATOM 871 C C . GLN A 1 110 ? 6.551 2.739 -12.087 1.00 98.19 110 GLN A C 1
ATOM 873 O O . GLN A 1 110 ? 6.913 2.550 -13.245 1.00 98.19 110 GLN A O 1
ATOM 878 N N . ASP A 1 111 ? 6.694 3.916 -11.475 1.00 97.88 111 ASP A N 1
ATOM 879 C CA . ASP A 1 111 ? 7.255 5.094 -12.143 1.00 97.88 111 ASP A CA 1
ATOM 880 C C . ASP A 1 111 ? 8.704 4.836 -12.600 1.00 97.88 111 ASP A C 1
ATOM 882 O O . ASP A 1 111 ? 9.093 5.197 -13.710 1.00 97.88 111 ASP A O 1
ATOM 886 N N . THR A 1 112 ? 9.493 4.138 -11.777 1.00 98.25 112 THR A N 1
ATOM 887 C CA . THR A 1 112 ? 10.873 3.754 -12.115 1.00 98.25 112 THR A CA 1
ATOM 888 C C . THR A 1 112 ? 10.913 2.778 -13.291 1.00 98.25 112 THR A C 1
ATOM 890 O O . THR A 1 112 ? 11.722 2.951 -14.201 1.00 98.25 112 THR A O 1
ATOM 893 N N . VAL A 1 113 ? 10.034 1.772 -13.304 1.00 98.31 113 VAL A N 1
ATOM 894 C CA . VAL A 1 113 ? 9.930 0.813 -14.414 1.00 98.31 113 VAL A CA 1
ATOM 895 C C . VAL A 1 113 ? 9.580 1.534 -15.712 1.00 98.31 113 VAL A C 1
ATOM 897 O O . VAL A 1 113 ? 10.252 1.307 -16.711 1.00 98.31 113 VAL A O 1
ATOM 900 N N . LEU A 1 114 ? 8.613 2.456 -15.692 1.00 98.31 114 LEU A N 1
ATOM 901 C CA . LEU A 1 114 ? 8.231 3.227 -16.879 1.00 98.31 114 LEU A CA 1
ATOM 902 C C . LEU A 1 114 ? 9.404 4.036 -17.447 1.00 98.31 114 LEU A C 1
ATOM 904 O O . LEU A 1 114 ? 9.624 4.044 -18.658 1.00 98.31 114 LEU A O 1
ATOM 908 N N . VAL A 1 115 ? 10.184 4.689 -16.581 1.00 98.38 115 VAL A N 1
ATOM 909 C CA . VAL A 1 115 ? 11.375 5.438 -17.007 1.00 98.38 115 VAL A CA 1
ATOM 910 C C . VAL A 1 115 ? 12.432 4.506 -17.600 1.00 98.38 115 VAL A C 1
ATOM 912 O O . VAL A 1 115 ? 12.988 4.813 -18.653 1.00 98.38 115 VAL A O 1
ATOM 915 N N . LEU A 1 116 ? 12.707 3.367 -16.960 1.00 98.50 116 LEU A N 1
ATOM 916 C CA . LEU A 1 116 ? 13.699 2.402 -17.442 1.00 98.50 116 LEU A CA 1
ATOM 917 C C . LEU A 1 116 ? 13.289 1.761 -18.773 1.00 98.50 116 LEU A C 1
ATOM 919 O O . LEU A 1 116 ? 14.134 1.575 -19.647 1.00 98.50 116 LEU A O 1
ATOM 923 N N . GLU A 1 117 ? 12.005 1.456 -18.954 1.00 98.56 117 GLU A N 1
ATOM 924 C CA . GLU A 1 117 ? 11.472 0.958 -20.222 1.00 98.56 117 GLU A CA 1
ATOM 925 C C . GLU A 1 117 ? 11.658 1.977 -21.347 1.00 98.56 117 GLU A C 1
ATOM 927 O O . GLU A 1 117 ? 12.053 1.610 -22.454 1.00 98.56 117 GLU A O 1
ATOM 932 N N . GLU A 1 118 ? 11.413 3.259 -21.076 1.00 98.56 118 GLU A N 1
ATOM 933 C CA . GLU A 1 118 ? 11.608 4.307 -22.075 1.00 98.56 118 GLU A CA 1
ATOM 934 C C . GLU A 1 118 ? 13.090 4.531 -22.394 1.00 98.56 118 GLU A C 1
ATOM 936 O O . GLU A 1 118 ? 13.463 4.630 -23.562 1.00 98.56 118 GLU A O 1
ATOM 941 N N . GLN A 1 119 ? 13.964 4.507 -21.384 1.00 98.38 119 GLN A N 1
ATOM 942 C CA . GLN A 1 119 ? 15.414 4.553 -21.594 1.00 98.38 119 GLN A CA 1
ATOM 943 C C . GLN A 1 119 ? 15.905 3.380 -22.451 1.00 98.38 119 GLN A C 1
ATOM 945 O O . GLN A 1 119 ? 16.697 3.583 -23.371 1.00 98.38 119 GLN A O 1
ATOM 950 N N . ALA A 1 120 ? 15.413 2.164 -22.196 1.00 98.56 120 ALA A N 1
ATOM 951 C CA . ALA A 1 120 ? 15.768 0.990 -22.987 1.00 98.56 120 ALA A CA 1
ATOM 952 C C . ALA A 1 120 ? 15.350 1.141 -24.458 1.00 98.56 120 ALA A C 1
ATOM 954 O O . ALA A 1 120 ? 16.126 0.796 -25.350 1.00 98.56 120 ALA A O 1
ATOM 955 N N . LYS A 1 121 ? 14.165 1.708 -24.725 1.00 98.56 121 LYS A N 1
ATOM 956 C CA . LYS A 1 121 ? 13.712 2.000 -26.094 1.00 98.56 121 LYS A CA 1
ATOM 957 C C . LYS A 1 121 ? 14.586 3.046 -26.775 1.00 98.56 121 LYS A C 1
ATOM 959 O O . LYS A 1 121 ? 14.964 2.840 -27.923 1.00 98.56 121 LYS A O 1
ATOM 964 N N . ILE A 1 122 ? 14.931 4.137 -26.087 1.00 98.50 122 ILE A N 1
ATOM 965 C CA . ILE A 1 122 ? 15.810 5.181 -26.637 1.00 98.50 122 ILE A CA 1
ATOM 966 C C . ILE A 1 122 ? 17.164 4.577 -27.014 1.00 98.50 122 ILE A C 1
ATOM 968 O O . ILE A 1 122 ? 17.598 4.719 -28.152 1.00 98.50 122 ILE A O 1
ATOM 972 N N . PHE A 1 123 ? 17.789 3.816 -26.111 1.00 98.69 123 PHE A N 1
ATOM 973 C CA . PHE A 1 123 ? 19.066 3.168 -26.411 1.00 98.69 123 PHE A CA 1
ATOM 974 C C . PHE A 1 123 ? 18.971 2.146 -27.541 1.00 98.69 123 PHE A C 1
ATOM 976 O O . PHE A 1 123 ? 19.908 2.028 -28.329 1.00 98.69 123 PHE A O 1
ATOM 983 N N . GLN A 1 124 ? 17.857 1.422 -27.652 1.00 98.69 124 GLN A N 1
ATOM 984 C CA . GLN A 1 124 ? 17.633 0.533 -28.786 1.00 98.69 124 GLN A CA 1
ATOM 985 C C . GLN A 1 124 ? 17.572 1.320 -30.103 1.00 98.69 124 GLN A C 1
ATOM 987 O O . GLN A 1 124 ? 18.239 0.940 -31.065 1.00 98.69 124 GLN A O 1
ATOM 992 N N . LEU A 1 125 ? 16.814 2.418 -30.146 1.00 98.56 125 LEU A N 1
ATOM 993 C CA . LEU A 1 125 ? 16.700 3.267 -31.333 1.00 98.56 125 LEU A CA 1
ATOM 994 C C . LEU A 1 125 ? 18.049 3.885 -31.719 1.00 98.56 125 LEU A C 1
ATOM 996 O O . LEU A 1 125 ? 18.419 3.851 -32.893 1.00 98.56 125 LEU A O 1
ATOM 1000 N N . ASP A 1 126 ? 18.804 4.386 -30.742 1.00 98.62 126 ASP A N 1
ATOM 1001 C CA . ASP A 1 126 ? 20.140 4.947 -30.960 1.00 98.62 126 ASP A CA 1
ATOM 1002 C C . ASP A 1 126 ? 21.107 3.884 -31.495 1.00 98.62 126 ASP A C 1
ATOM 1004 O O . ASP A 1 126 ? 21.848 4.127 -32.450 1.00 98.62 126 ASP A O 1
ATOM 1008 N N . PHE A 1 127 ? 21.065 2.673 -30.934 1.00 98.62 127 PHE A N 1
ATOM 1009 C CA . PHE A 1 127 ? 21.877 1.554 -31.401 1.00 98.62 127 PHE A CA 1
ATOM 1010 C C . PHE A 1 127 ? 21.537 1.155 -32.843 1.00 98.62 127 PHE A C 1
ATOM 1012 O O . PHE A 1 127 ? 22.437 0.930 -33.656 1.00 98.62 127 PHE A O 1
ATOM 1019 N N . GLU A 1 128 ? 20.251 1.070 -33.184 1.00 98.62 128 GLU A N 1
ATOM 1020 C CA . GLU A 1 128 ? 19.799 0.756 -34.542 1.00 98.62 128 GLU A CA 1
ATOM 1021 C C . GLU A 1 128 ? 20.191 1.853 -35.543 1.00 98.62 128 GLU A C 1
ATOM 1023 O O . GLU A 1 128 ? 20.642 1.548 -36.653 1.00 98.62 128 GLU A O 1
ATOM 1028 N N . ALA A 1 129 ? 20.080 3.123 -35.148 1.00 98.56 129 ALA A N 1
ATOM 1029 C CA . ALA A 1 129 ? 20.503 4.259 -35.957 1.00 98.56 129 ALA A CA 1
ATOM 1030 C C . ALA A 1 129 ? 22.016 4.234 -36.222 1.00 98.56 129 ALA A C 1
ATOM 1032 O O . ALA A 1 129 ? 22.436 4.334 -37.379 1.00 98.56 129 ALA A O 1
ATOM 1033 N N . GLU A 1 130 ? 22.828 4.024 -35.183 1.00 98.62 130 GLU A N 1
ATOM 1034 C CA . GLU A 1 130 ? 24.286 3.924 -35.294 1.00 98.62 130 GLU A CA 1
ATOM 1035 C C . GLU A 1 130 ? 24.696 2.728 -36.157 1.00 98.62 130 GLU A C 1
ATOM 1037 O O . GLU A 1 130 ? 25.551 2.840 -37.040 1.00 98.62 130 GLU A O 1
ATOM 1042 N N . ARG A 1 131 ? 24.038 1.579 -35.973 1.00 98.56 131 ARG A N 1
ATOM 1043 C CA . ARG A 1 131 ? 24.261 0.399 -36.810 1.00 98.56 131 ARG A CA 1
ATOM 1044 C C . ARG A 1 131 ? 24.005 0.710 -38.282 1.00 98.56 131 ARG A C 1
ATOM 1046 O O . ARG A 1 131 ? 24.851 0.400 -39.120 1.00 98.56 131 ARG A O 1
ATOM 1053 N N . LYS A 1 132 ? 22.874 1.341 -38.603 1.00 98.56 132 LYS A N 1
ATOM 1054 C CA . LYS A 1 132 ? 22.523 1.707 -39.981 1.00 98.56 132 LYS A CA 1
ATOM 1055 C C . LYS A 1 132 ? 23.516 2.710 -40.573 1.00 98.56 132 LYS A C 1
ATOM 1057 O O . LYS A 1 132 ? 23.922 2.561 -41.727 1.00 98.56 132 LYS A O 1
ATOM 1062 N N . ALA A 1 133 ? 23.936 3.706 -39.794 1.00 98.44 133 ALA A N 1
ATOM 1063 C CA . ALA A 1 133 ? 24.960 4.662 -40.208 1.00 98.44 133 ALA A CA 1
ATOM 1064 C C . ALA A 1 133 ? 26.285 3.950 -40.515 1.00 98.44 133 ALA A C 1
ATOM 1066 O O . ALA A 1 133 ? 26.885 4.164 -41.570 1.00 98.44 133 ALA A O 1
ATOM 1067 N N . ARG A 1 134 ? 26.702 3.023 -39.648 1.00 98.50 134 ARG A N 1
ATOM 1068 C CA . ARG A 1 134 ? 27.917 2.226 -39.829 1.00 98.50 134 ARG A CA 1
ATOM 1069 C C . ARG A 1 134 ? 27.859 1.333 -41.065 1.00 98.50 134 ARG A C 1
ATOM 1071 O O . ARG A 1 134 ? 28.831 1.284 -41.816 1.00 98.50 134 ARG A O 1
ATOM 1078 N N . GLU A 1 135 ? 26.743 0.649 -41.300 1.00 98.38 135 GLU A N 1
ATOM 1079 C CA . GLU A 1 135 ? 26.530 -0.166 -42.504 1.00 98.38 135 GLU A CA 1
ATOM 1080 C C . GLU A 1 135 ? 26.611 0.695 -43.778 1.00 98.38 135 GLU A C 1
ATOM 1082 O O . GLU A 1 135 ? 27.266 0.306 -44.750 1.00 98.38 135 GLU A O 1
ATOM 1087 N N . SER A 1 136 ? 26.048 1.909 -43.754 1.00 98.38 136 SER A N 1
ATOM 1088 C CA . SER A 1 136 ? 26.165 2.868 -44.859 1.00 98.38 136 SER A CA 1
ATOM 1089 C C . SER A 1 136 ? 27.614 3.298 -45.107 1.00 98.38 136 SER A C 1
ATOM 1091 O O . SER A 1 136 ? 28.049 3.340 -46.256 1.00 98.38 136 SER A O 1
ATOM 1093 N N . VAL A 1 137 ? 28.377 3.594 -44.049 1.00 98.38 137 VAL A N 1
ATOM 1094 C CA . VAL A 1 137 ? 29.793 3.987 -44.161 1.00 98.38 137 VAL A CA 1
ATOM 1095 C C . VAL A 1 137 ? 30.643 2.847 -44.718 1.00 98.38 137 VAL A C 1
ATOM 1097 O O . VAL A 1 137 ? 31.512 3.083 -45.555 1.00 98.38 137 VAL A O 1
ATOM 1100 N N . ILE A 1 138 ? 30.400 1.609 -44.283 1.00 98.50 138 ILE A N 1
ATOM 1101 C CA . ILE A 1 138 ? 31.107 0.432 -44.806 1.00 98.50 138 ILE A CA 1
ATOM 1102 C C . ILE A 1 138 ? 30.810 0.256 -46.296 1.00 98.50 138 ILE A C 1
ATOM 1104 O O . ILE A 1 138 ? 31.744 0.112 -47.081 1.00 98.50 138 ILE A O 1
ATOM 1108 N N . THR A 1 139 ? 29.538 0.343 -46.687 1.00 98.25 139 THR A N 1
ATOM 1109 C CA . THR A 1 139 ? 29.121 0.217 -48.092 1.00 98.25 139 THR A CA 1
ATOM 1110 C C . THR A 1 139 ? 29.780 1.288 -48.967 1.00 98.25 139 THR A C 1
ATOM 1112 O O . THR A 1 139 ? 30.321 0.989 -50.031 1.00 98.25 139 THR A O 1
ATOM 1115 N N . GLU A 1 140 ? 29.802 2.539 -48.503 1.00 98.19 140 GLU A N 1
ATOM 1116 C CA . GLU A 1 140 ? 30.447 3.641 -49.221 1.00 98.19 140 GLU A CA 1
ATOM 1117 C C . GLU A 1 140 ? 31.969 3.459 -49.308 1.00 98.19 140 GLU A C 1
ATOM 1119 O O . GLU A 1 140 ? 32.570 3.668 -50.361 1.00 98.19 140 GLU A O 1
ATOM 1124 N N . LYS A 1 141 ? 32.604 2.993 -48.226 1.00 98.38 141 LYS A N 1
ATOM 1125 C CA . LYS A 1 141 ? 34.032 2.656 -48.216 1.00 98.38 141 LYS A CA 1
ATOM 1126 C C . LYS A 1 141 ? 34.354 1.572 -49.246 1.00 98.38 141 LYS A C 1
ATOM 1128 O O . LYS A 1 141 ? 35.352 1.691 -49.953 1.00 98.38 141 LYS A O 1
ATOM 1133 N N . GLU A 1 142 ? 33.551 0.514 -49.320 1.00 98.31 142 GLU A N 1
ATOM 1134 C CA . GLU A 1 142 ? 33.738 -0.565 -50.295 1.00 98.31 142 GLU A CA 1
ATOM 1135 C C . GLU A 1 142 ? 33.600 -0.055 -51.731 1.00 98.31 142 GLU A C 1
ATOM 1137 O O . GLU A 1 142 ? 34.451 -0.373 -52.565 1.00 98.31 142 GLU A O 1
ATOM 1142 N N . ARG A 1 143 ? 32.612 0.812 -51.995 1.00 98.31 143 ARG A N 1
ATOM 1143 C CA . ARG A 1 143 ? 32.447 1.490 -53.288 1.00 98.31 143 ARG A CA 1
ATOM 1144 C C . ARG A 1 143 ? 33.685 2.303 -53.669 1.00 98.31 143 ARG A C 1
ATOM 1146 O O . ARG A 1 143 ? 34.236 2.102 -54.746 1.00 98.31 143 ARG A O 1
ATOM 1153 N N . ILE A 1 144 ? 34.166 3.165 -52.770 1.00 98.44 144 ILE A N 1
ATOM 1154 C CA . ILE A 1 144 ? 35.342 4.016 -53.018 1.00 98.44 144 ILE A CA 1
ATOM 1155 C C . ILE A 1 144 ? 36.596 3.172 -53.271 1.00 98.44 144 ILE A C 1
ATOM 1157 O O . ILE A 1 144 ? 37.393 3.492 -54.153 1.00 98.44 144 ILE A O 1
ATOM 1161 N N . LEU A 1 145 ? 36.797 2.091 -52.510 1.00 98.38 145 LEU A N 1
ATOM 1162 C CA . LEU A 1 145 ? 37.932 1.191 -52.721 1.00 98.38 145 LEU A CA 1
ATOM 1163 C C . LEU A 1 145 ? 37.874 0.513 -54.091 1.00 98.38 145 LEU A C 1
ATOM 1165 O O . LEU A 1 145 ? 38.914 0.348 -54.730 1.00 98.38 145 LEU A O 1
ATOM 1169 N N . GLU A 1 146 ? 36.685 0.130 -54.548 1.00 98.25 146 GLU A N 1
ATOM 1170 C CA . GLU A 1 146 ? 36.504 -0.458 -55.870 1.00 98.25 146 GLU A CA 1
ATOM 1171 C C . GLU A 1 146 ? 36.755 0.559 -56.992 1.00 98.25 146 GLU A C 1
ATOM 1173 O O . GLU A 1 146 ? 37.488 0.264 -57.939 1.00 98.25 146 GLU A O 1
ATOM 1178 N N . ASP A 1 147 ? 36.249 1.785 -56.859 1.00 98.00 147 ASP A N 1
ATOM 1179 C CA . ASP A 1 147 ? 36.532 2.876 -57.799 1.00 98.00 147 ASP A CA 1
ATOM 1180 C C . ASP A 1 147 ? 38.036 3.184 -57.865 1.00 98.00 147 ASP A C 1
ATOM 1182 O O . ASP A 1 147 ? 38.606 3.339 -58.950 1.00 98.00 147 ASP A O 1
ATOM 1186 N N . LEU A 1 148 ? 38.717 3.197 -56.714 1.00 98.19 148 LEU A N 1
ATOM 1187 C CA . LEU A 1 148 ? 40.162 3.394 -56.644 1.00 98.19 148 LEU A CA 1
ATOM 1188 C C . LEU A 1 148 ? 40.922 2.285 -57.385 1.00 98.19 148 LEU A C 1
ATOM 1190 O O . LEU A 1 148 ? 41.840 2.587 -58.151 1.00 98.19 148 LEU A O 1
ATOM 1194 N N . ARG A 1 149 ? 40.535 1.012 -57.216 1.00 98.00 149 ARG A N 1
ATOM 1195 C CA . ARG A 1 149 ? 41.140 -0.112 -57.958 1.00 98.00 149 ARG A CA 1
ATOM 1196 C C . ARG A 1 149 ? 40.969 0.057 -59.466 1.00 98.00 149 ARG A C 1
ATOM 1198 O O . ARG A 1 149 ? 41.936 -0.125 -60.209 1.00 98.00 149 ARG A O 1
ATOM 1205 N N . HIS A 1 150 ? 39.776 0.443 -59.920 1.00 97.88 150 HIS A N 1
ATOM 1206 C CA . HIS A 1 150 ? 39.511 0.710 -61.334 1.00 97.88 150 HIS A CA 1
ATOM 1207 C C . HIS A 1 150 ? 40.379 1.849 -61.882 1.00 97.88 150 HIS A C 1
ATOM 1209 O O . HIS A 1 150 ? 40.976 1.710 -62.954 1.00 97.88 150 HIS A O 1
ATOM 1215 N N . LEU A 1 151 ? 40.499 2.954 -61.141 1.00 97.88 151 LEU A N 1
ATOM 1216 C CA . LEU A 1 151 ? 41.331 4.094 -61.530 1.00 97.88 151 LEU A CA 1
ATOM 1217 C C . LEU A 1 151 ? 42.818 3.739 -61.573 1.00 97.88 151 LEU A C 1
ATOM 1219 O O . LEU A 1 151 ? 43.492 4.089 -62.540 1.00 97.88 151 LEU A O 1
ATOM 1223 N N . MET A 1 152 ? 43.327 3.007 -60.578 1.00 97.50 152 MET A N 1
ATOM 1224 C CA . MET A 1 152 ? 44.714 2.530 -60.565 1.00 97.50 152 MET A CA 1
ATOM 1225 C C . MET A 1 152 ? 45.011 1.630 -61.767 1.00 97.50 152 MET A C 1
ATOM 1227 O O . MET A 1 152 ? 46.043 1.801 -62.421 1.00 97.50 152 MET A O 1
ATOM 1231 N N . LYS A 1 153 ? 44.100 0.706 -62.099 1.00 97.75 153 LYS A N 1
ATOM 1232 C CA . LYS A 1 153 ? 44.230 -0.156 -63.280 1.00 97.75 153 LYS A CA 1
ATOM 1233 C C . LYS A 1 153 ? 44.278 0.672 -64.566 1.00 97.75 153 LYS A C 1
ATOM 1235 O O . LYS A 1 153 ? 45.221 0.532 -65.337 1.00 97.75 153 LYS A O 1
ATOM 1240 N N . ARG A 1 154 ? 43.331 1.599 -64.752 1.00 97.31 154 ARG A N 1
ATOM 1241 C CA . ARG A 1 154 ? 43.290 2.481 -65.929 1.00 97.31 154 ARG A CA 1
ATOM 1242 C C . ARG A 1 154 ? 44.534 3.360 -66.042 1.00 97.31 154 ARG A C 1
ATOM 1244 O O . ARG A 1 154 ? 45.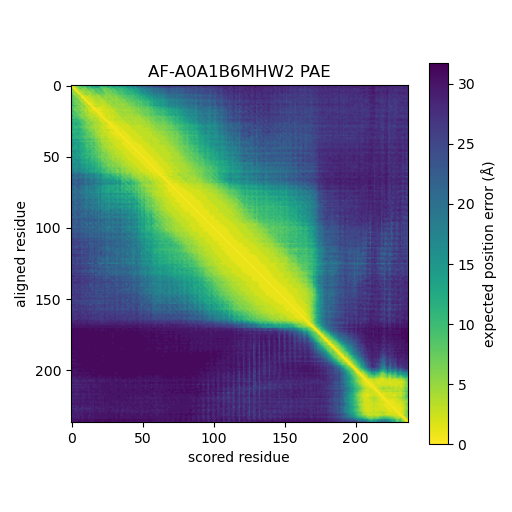053 3.533 -67.137 1.00 97.31 154 ARG A O 1
ATOM 1251 N N . ASN A 1 155 ? 45.021 3.909 -64.931 1.00 97.25 155 ASN A N 1
ATOM 1252 C CA . ASN A 1 155 ? 46.250 4.698 -64.913 1.00 97.25 155 ASN A CA 1
ATOM 1253 C C . ASN A 1 155 ? 47.464 3.845 -65.315 1.00 97.25 155 ASN A C 1
ATOM 1255 O O . ASN A 1 155 ? 48.252 4.268 -66.152 1.00 97.25 155 ASN A O 1
ATOM 1259 N N . THR A 1 156 ? 47.560 2.619 -64.792 1.00 97.00 156 THR A N 1
ATOM 1260 C CA . THR A 1 156 ? 48.604 1.653 -65.171 1.00 97.00 156 THR A CA 1
ATOM 1261 C C . THR A 1 156 ? 48.556 1.328 -66.666 1.00 97.00 156 THR A C 1
ATOM 1263 O O . THR A 1 156 ? 49.599 1.298 -67.315 1.00 97.00 156 THR A O 1
ATOM 1266 N N . ASP A 1 157 ? 47.364 1.105 -67.221 1.00 95.81 157 ASP A N 1
ATOM 1267 C CA . ASP A 1 157 ? 47.183 0.803 -68.643 1.00 95.81 157 ASP A CA 1
ATOM 1268 C C . ASP A 1 157 ? 47.551 2.007 -69.531 1.00 95.81 157 ASP A C 1
ATOM 1270 O O . ASP A 1 157 ? 48.281 1.843 -70.505 1.00 95.81 157 ASP A O 1
ATOM 1274 N N . LEU A 1 158 ? 47.158 3.227 -69.147 1.00 96.31 158 LEU A N 1
ATOM 1275 C CA . LEU A 1 158 ? 47.553 4.459 -69.846 1.00 96.31 158 LEU A CA 1
ATOM 1276 C C . LEU A 1 158 ? 49.063 4.718 -69.770 1.00 96.31 158 LEU A C 1
ATOM 1278 O O . LEU A 1 158 ? 49.664 5.158 -70.745 1.00 96.31 158 LEU A O 1
ATOM 1282 N N . LEU A 1 159 ? 49.702 4.447 -68.628 1.00 95.56 159 LEU A N 1
ATOM 1283 C CA . LEU A 1 159 ? 51.156 4.568 -68.494 1.00 95.56 159 LEU A CA 1
ATOM 1284 C C . LEU A 1 159 ? 51.890 3.584 -69.409 1.00 95.56 159 LEU A C 1
ATOM 1286 O O . LEU A 1 159 ? 52.920 3.948 -69.978 1.00 95.56 159 LEU A O 1
ATOM 1290 N N . LYS A 1 160 ? 51.360 2.363 -69.576 1.00 94.25 160 LYS A N 1
ATOM 1291 C CA . LYS A 1 160 ? 51.875 1.404 -70.564 1.00 94.25 160 LYS A CA 1
ATOM 1292 C C . LYS A 1 160 ? 51.713 1.946 -71.979 1.00 94.25 160 LYS A C 1
ATOM 1294 O O . LYS A 1 160 ? 52.705 2.003 -72.687 1.00 94.25 160 LYS A O 1
ATOM 1299 N N . GLU A 1 161 ? 50.528 2.435 -72.346 1.00 93.19 161 GLU A N 1
ATOM 1300 C CA . GLU A 1 161 ? 50.264 3.013 -73.672 1.00 93.19 161 GLU A CA 1
ATOM 1301 C C . GLU A 1 161 ? 51.201 4.190 -73.991 1.00 93.19 161 GLU A C 1
ATOM 1303 O O . GLU A 1 161 ? 51.823 4.227 -75.050 1.00 93.19 161 GLU A O 1
ATOM 1308 N N . VAL A 1 162 ? 51.382 5.124 -73.052 1.00 92.81 162 VAL A N 1
ATOM 1309 C CA . VAL A 1 162 ? 52.318 6.250 -73.207 1.00 92.81 162 VAL A CA 1
ATOM 1310 C C . VAL A 1 162 ? 53.759 5.761 -73.359 1.00 92.81 162 VAL A C 1
ATOM 1312 O O . VAL A 1 162 ? 54.505 6.282 -74.186 1.00 92.81 162 VAL A O 1
ATOM 1315 N N . ASN A 1 163 ? 54.174 4.770 -72.569 1.00 92.00 163 ASN A N 1
ATOM 1316 C CA . ASN A 1 163 ? 55.514 4.201 -72.670 1.00 92.00 163 ASN A CA 1
ATOM 1317 C C . ASN A 1 163 ? 55.718 3.448 -73.995 1.00 92.00 163 ASN A C 1
ATOM 1319 O O . ASN A 1 163 ? 56.782 3.568 -74.598 1.00 92.00 163 ASN A O 1
ATOM 1323 N N . ASP A 1 164 ? 54.706 2.729 -74.475 1.00 90.00 164 ASP A N 1
ATOM 1324 C CA . ASP A 1 164 ? 54.727 2.026 -75.756 1.00 90.00 164 ASP A CA 1
ATOM 1325 C C . ASP A 1 164 ? 54.829 3.016 -76.919 1.00 90.00 164 ASP A C 1
ATOM 1327 O O . ASP A 1 164 ? 55.683 2.837 -77.782 1.00 90.00 164 ASP A O 1
ATOM 1331 N N . LEU A 1 165 ? 54.062 4.112 -76.897 1.00 88.62 165 LEU A N 1
ATOM 1332 C CA . LEU A 1 165 ? 54.177 5.206 -77.870 1.00 88.62 165 LEU A CA 1
ATOM 1333 C C . LEU A 1 165 ? 55.541 5.905 -77.811 1.00 88.62 165 LEU A C 1
ATOM 1335 O O . LEU A 1 165 ? 56.070 6.318 -78.840 1.00 88.62 165 LEU A O 1
ATOM 1339 N N . ARG A 1 166 ? 56.133 6.040 -76.618 1.00 86.12 166 ARG A N 1
ATOM 1340 C CA . ARG A 1 166 ? 57.470 6.632 -76.454 1.00 86.12 166 ARG A CA 1
ATOM 1341 C C . ARG A 1 166 ? 58.574 5.727 -76.998 1.00 86.12 166 ARG A C 1
ATOM 1343 O O . ARG A 1 166 ? 59.544 6.230 -77.558 1.00 86.12 166 ARG A O 1
ATOM 1350 N N . ASN A 1 167 ? 58.456 4.416 -76.796 1.00 84.19 167 ASN A N 1
ATOM 1351 C CA . ASN A 1 167 ? 59.478 3.441 -77.187 1.00 84.19 167 ASN A CA 1
ATOM 1352 C C . ASN A 1 167 ? 59.307 2.951 -78.635 1.00 84.19 167 ASN A C 1
ATOM 1354 O O . ASN A 1 167 ? 60.289 2.557 -79.255 1.00 84.19 167 ASN A O 1
ATOM 1358 N N . ASN A 1 168 ? 58.090 3.017 -79.178 1.00 78.31 168 ASN A N 1
ATOM 1359 C CA . ASN A 1 168 ? 57.754 2.773 -80.578 1.00 78.31 168 ASN A CA 1
ATOM 1360 C C . ASN A 1 168 ? 57.035 4.011 -81.140 1.00 78.31 168 ASN A C 1
ATOM 1362 O O . ASN A 1 168 ? 55.820 3.963 -81.360 1.00 78.31 168 ASN A O 1
ATOM 1366 N N . PRO A 1 169 ? 57.752 5.133 -81.348 1.00 70.62 169 PRO A N 1
ATOM 1367 C CA . PRO A 1 169 ? 57.154 6.301 -81.974 1.00 70.62 169 PRO A CA 1
ATOM 1368 C C . PRO A 1 169 ? 56.576 5.885 -83.334 1.00 70.62 169 PRO A C 1
ATOM 1370 O O . PRO A 1 169 ? 57.240 5.140 -84.067 1.00 70.62 169 PRO A O 1
ATOM 1373 N N . PRO A 1 170 ? 55.352 6.321 -83.684 1.00 64.25 170 PRO A N 1
ATOM 1374 C CA . PRO A 1 170 ? 54.788 6.042 -84.995 1.00 64.25 170 PRO A CA 1
ATOM 1375 C C . PRO A 1 170 ? 55.803 6.455 -86.062 1.00 64.25 170 PRO A C 1
ATOM 1377 O O . PRO A 1 170 ? 56.291 7.585 -86.033 1.00 64.25 170 PRO A O 1
ATOM 1380 N N . GLN A 1 171 ? 56.153 5.554 -86.985 1.00 57.69 171 GLN A N 1
ATOM 1381 C CA . GLN A 1 171 ? 56.913 5.970 -88.158 1.00 57.69 171 GLN A CA 1
ATOM 1382 C C . GLN A 1 171 ? 56.065 6.993 -88.915 1.00 57.69 171 GLN A C 1
ATOM 1384 O O . GLN A 1 171 ? 55.026 6.650 -89.481 1.00 57.69 171 GLN A O 1
ATOM 1389 N N . GLU A 1 172 ? 56.505 8.251 -88.891 1.00 53.31 172 GLU A N 1
ATOM 1390 C CA . GLU A 1 172 ? 55.970 9.324 -89.719 1.00 53.31 172 GLU A CA 1
ATOM 1391 C C . GLU A 1 172 ? 56.212 8.986 -91.194 1.00 53.31 172 GLU A C 1
ATOM 1393 O O . GLU A 1 172 ? 57.196 9.393 -91.808 1.00 53.31 172 GLU A O 1
ATOM 1398 N N . ASN A 1 173 ? 55.284 8.246 -91.791 1.00 46.28 173 ASN A N 1
ATOM 1399 C CA . ASN A 1 173 ? 55.088 8.295 -93.228 1.00 46.28 173 ASN A CA 1
ATOM 1400 C C . ASN A 1 173 ? 54.259 9.548 -93.548 1.00 46.28 173 ASN A C 1
ATOM 1402 O O . ASN A 1 173 ? 53.037 9.535 -93.467 1.00 46.28 173 ASN A O 1
ATOM 1406 N N . ALA A 1 174 ? 54.988 10.613 -93.897 1.00 44.06 174 ALA A N 1
ATOM 1407 C CA . ALA A 1 174 ? 54.646 11.692 -94.828 1.00 44.06 174 ALA A CA 1
ATOM 1408 C C . ALA A 1 174 ? 53.288 12.414 -94.685 1.00 44.06 174 ALA A C 1
ATOM 1410 O O . ALA A 1 174 ? 52.257 11.906 -95.113 1.00 44.06 174 ALA A O 1
ATOM 1411 N N . THR A 1 175 ? 53.318 13.692 -94.281 1.00 45.91 175 THR A N 1
ATOM 1412 C CA . THR A 1 175 ? 53.004 14.872 -95.135 1.00 45.91 175 THR A CA 1
ATOM 1413 C C . THR A 1 175 ? 52.951 16.165 -94.298 1.00 45.91 175 THR A C 1
ATOM 1415 O O . THR A 1 175 ? 52.246 16.205 -93.293 1.00 45.91 175 THR A O 1
ATOM 1418 N N . PRO A 1 176 ? 53.633 17.260 -94.696 1.00 48.84 176 PRO A N 1
ATOM 1419 C CA . PRO A 1 176 ? 53.360 18.586 -94.158 1.00 48.84 176 PRO A CA 1
ATOM 1420 C C . PRO A 1 176 ? 52.211 19.213 -94.956 1.00 48.84 176 PRO A C 1
ATOM 1422 O O . PRO A 1 176 ? 52.331 19.458 -96.156 1.00 48.84 176 PRO A O 1
ATOM 1425 N N . SER A 1 177 ? 51.075 19.462 -94.313 1.00 41.88 177 SER A N 1
ATOM 1426 C CA . SER A 1 177 ? 49.974 20.229 -94.899 1.00 41.88 177 SER A CA 1
ATOM 1427 C C . SER A 1 177 ? 49.411 21.189 -93.857 1.00 41.88 177 SER A C 1
ATOM 1429 O O . SER A 1 177 ? 48.826 20.776 -92.866 1.00 41.88 177 SER A O 1
ATOM 1431 N N . GLU A 1 178 ? 49.730 22.457 -94.111 1.00 45.59 178 GLU A N 1
ATOM 1432 C CA . GLU A 1 178 ? 49.115 23.734 -93.731 1.00 45.59 178 GLU A CA 1
ATOM 1433 C C . GLU A 1 178 ? 48.317 23.890 -92.414 1.00 45.59 178 GLU A C 1
ATOM 1435 O O . GLU A 1 178 ? 47.410 23.116 -92.105 1.00 45.59 178 GLU A O 1
ATOM 1440 N N . PRO A 1 179 ? 48.534 25.004 -91.681 1.00 47.25 179 PRO A N 1
ATOM 1441 C CA . PRO A 1 179 ? 47.684 25.394 -90.565 1.00 47.25 179 PRO A CA 1
ATOM 1442 C C . PRO A 1 179 ? 46.355 25.981 -91.079 1.00 47.25 179 PRO A C 1
ATOM 1444 O O . PRO A 1 179 ? 46.252 27.166 -91.391 1.00 47.25 179 PRO A O 1
ATOM 1447 N N . GLY A 1 180 ? 45.326 25.136 -91.159 1.00 39.34 180 GLY A N 1
ATOM 1448 C CA . GLY A 1 180 ? 43.931 25.537 -91.376 1.00 39.34 180 GLY A CA 1
ATOM 1449 C C . GLY A 1 180 ? 43.235 25.978 -90.075 1.00 39.34 180 GLY A C 1
ATOM 1450 O O . GLY A 1 180 ? 43.600 25.520 -88.992 1.00 39.34 180 GLY A O 1
ATOM 1451 N N . PRO A 1 181 ? 42.247 26.889 -90.144 1.00 48.03 181 PRO A N 1
ATOM 1452 C CA . PRO A 1 181 ? 41.885 27.775 -89.042 1.00 48.03 181 PRO A CA 1
ATOM 1453 C C . PRO A 1 181 ? 40.997 27.110 -87.981 1.00 48.03 181 PRO A C 1
ATOM 1455 O O . PRO A 1 181 ? 40.090 26.337 -88.284 1.00 48.03 181 PRO A O 1
ATOM 1458 N N . SER A 1 182 ? 41.233 27.493 -86.724 1.00 50.25 182 SER A N 1
ATOM 1459 C CA . SER A 1 182 ? 40.432 27.163 -85.541 1.00 50.25 182 SER A CA 1
ATOM 1460 C C . SER A 1 182 ? 38.918 27.227 -85.786 1.00 50.25 182 SER A C 1
ATOM 1462 O O . SER A 1 182 ? 38.400 28.306 -86.098 1.00 50.25 182 SER A O 1
ATOM 1464 N N . PRO A 1 183 ? 38.153 26.153 -85.511 1.00 48.38 183 PRO A N 1
ATOM 1465 C CA . PRO A 1 183 ? 36.722 26.285 -85.341 1.00 48.38 183 PRO A CA 1
ATOM 1466 C C . PRO A 1 183 ? 36.487 26.928 -83.974 1.00 48.38 183 PRO A C 1
ATOM 1468 O O . PRO A 1 183 ? 36.645 26.316 -82.917 1.00 48.38 183 PRO A O 1
ATOM 1471 N N . ARG A 1 184 ? 36.129 28.212 -84.012 1.00 47.09 184 ARG A N 1
ATOM 1472 C CA . ARG A 1 184 ? 35.576 28.977 -82.894 1.00 47.09 184 ARG A CA 1
ATOM 1473 C C . ARG A 1 184 ? 34.383 28.187 -82.343 1.00 47.09 184 ARG A C 1
ATOM 1475 O O . ARG A 1 184 ? 33.299 28.190 -82.924 1.00 47.09 184 ARG A O 1
ATOM 1482 N N . ARG A 1 185 ? 34.606 27.448 -81.255 1.00 43.47 185 ARG A N 1
ATOM 1483 C CA . ARG A 1 185 ? 33.560 26.740 -80.519 1.00 43.47 185 ARG A CA 1
ATOM 1484 C C . ARG A 1 185 ? 32.557 27.795 -80.068 1.00 43.47 185 ARG A C 1
ATOM 1486 O O . ARG A 1 185 ? 32.901 28.676 -79.288 1.00 43.47 185 ARG A O 1
ATOM 1493 N N . GLN A 1 186 ? 31.348 27.735 -80.619 1.00 45.44 186 GLN A N 1
ATOM 1494 C CA . GLN A 1 186 ? 30.207 28.502 -80.138 1.00 45.44 186 GLN A CA 1
ATOM 1495 C C . GLN A 1 186 ? 30.097 28.284 -78.627 1.00 45.44 186 GLN A C 1
ATOM 1497 O O . GLN A 1 186 ? 29.885 27.156 -78.175 1.00 45.44 186 GLN A O 1
ATOM 1502 N N . GLU A 1 187 ? 30.268 29.356 -77.857 1.00 40.06 187 GLU A N 1
ATOM 1503 C CA . GLU A 1 187 ? 29.892 29.410 -76.452 1.00 40.06 187 GLU A CA 1
ATOM 1504 C C . GLU A 1 187 ? 28.376 29.219 -76.370 1.00 40.06 187 GLU A C 1
ATOM 1506 O O . GLU A 1 187 ? 27.585 30.153 -76.458 1.00 40.06 187 GLU A O 1
ATOM 1511 N N . ARG A 1 188 ? 27.957 27.960 -76.257 1.00 46.31 188 ARG A N 1
ATOM 1512 C CA . ARG A 1 188 ? 26.686 27.625 -75.633 1.00 46.31 188 ARG A CA 1
ATOM 1513 C C . ARG A 1 188 ? 26.897 27.821 -74.142 1.00 46.31 188 ARG A C 1
ATOM 1515 O O . ARG A 1 188 ? 27.635 27.060 -73.524 1.00 46.31 188 ARG A O 1
ATOM 1522 N N . THR A 1 189 ? 26.287 28.863 -73.603 1.00 50.00 189 THR A N 1
ATOM 1523 C CA . THR A 1 189 ? 26.144 29.100 -72.170 1.00 50.00 189 THR A CA 1
ATOM 1524 C C . THR A 1 189 ? 25.509 27.885 -71.483 1.00 50.00 189 THR A C 1
ATOM 1526 O O . THR A 1 189 ? 24.428 27.451 -71.886 1.00 50.00 189 THR A O 1
ATOM 1529 N N . PRO A 1 190 ? 26.118 27.349 -70.413 1.00 45.97 190 PRO A N 1
ATOM 1530 C CA . PRO A 1 190 ? 25.386 26.694 -69.346 1.00 45.97 190 PRO A CA 1
ATOM 1531 C C . PRO A 1 190 ? 25.142 27.719 -68.231 1.00 45.97 190 PRO A C 1
ATOM 1533 O O . PRO A 1 190 ? 26.041 28.459 -67.835 1.00 45.97 190 PRO A O 1
ATOM 1536 N N . SER A 1 191 ? 23.897 27.762 -67.771 1.00 57.09 191 SER A N 1
ATOM 1537 C CA . SER A 1 191 ? 23.363 28.523 -66.639 1.00 57.09 191 SER A CA 1
ATOM 1538 C C . SER A 1 191 ? 24.252 28.531 -65.376 1.00 57.09 191 SER A C 1
ATOM 1540 O O . SER A 1 191 ? 25.103 27.653 -65.220 1.00 57.09 191 SER A O 1
ATOM 1542 N N . PRO A 1 192 ? 24.032 29.480 -64.438 1.00 60.44 192 PRO A N 1
ATOM 1543 C CA . PRO A 1 192 ? 24.773 29.556 -63.179 1.00 60.44 192 PRO A CA 1
ATOM 1544 C C . PRO A 1 192 ? 24.761 28.213 -62.434 1.00 60.44 192 PRO A C 1
ATOM 1546 O O . PRO A 1 192 ? 23.736 27.522 -62.457 1.00 60.44 192 PRO A O 1
ATOM 1549 N N . PRO A 1 193 ? 25.858 27.834 -61.757 1.00 52.81 193 PRO A N 1
ATOM 1550 C CA . PRO A 1 193 ? 25.882 26.610 -60.975 1.00 52.81 193 PRO A CA 1
ATOM 1551 C C . PRO A 1 193 ? 24.831 26.699 -59.864 1.00 52.81 193 PRO A C 1
ATOM 1553 O O . PRO A 1 193 ? 24.743 27.701 -59.152 1.00 52.81 193 PRO A O 1
ATOM 1556 N N . ALA A 1 194 ? 24.038 25.637 -59.723 1.00 57.38 194 ALA A N 1
ATOM 1557 C CA . ALA A 1 194 ? 23.216 25.423 -58.541 1.00 57.38 194 ALA A CA 1
ATOM 1558 C C . ALA A 1 194 ? 24.098 25.489 -57.272 1.00 57.38 194 ALA A C 1
ATOM 1560 O O . ALA A 1 194 ? 25.293 25.172 -57.349 1.00 57.38 194 ALA A O 1
ATOM 1561 N N . PRO A 1 195 ? 23.548 25.898 -56.113 1.00 46.12 195 PRO A N 1
ATOM 1562 C CA . PRO A 1 195 ? 24.317 26.015 -54.881 1.0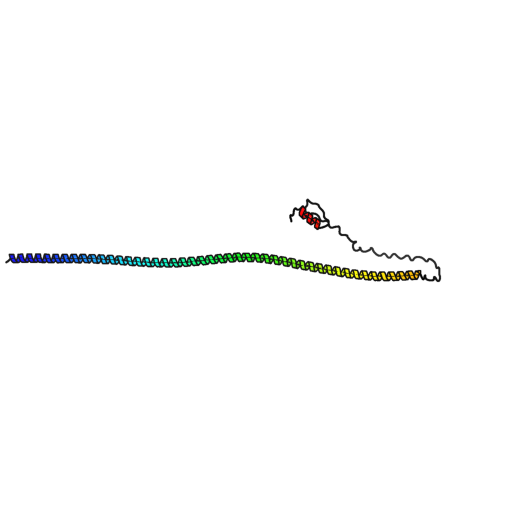0 46.12 195 PRO A CA 1
ATOM 1563 C C . PRO A 1 195 ? 24.965 24.668 -54.560 1.00 46.12 195 PRO A C 1
ATOM 1565 O O . PRO A 1 195 ? 24.289 23.638 -54.536 1.00 46.12 195 PRO A O 1
ATOM 1568 N N . ARG A 1 196 ? 26.282 24.674 -54.339 1.00 53.22 196 ARG A N 1
ATOM 1569 C CA . ARG A 1 196 ? 26.994 23.509 -53.807 1.00 53.22 196 ARG A CA 1
ATOM 1570 C C . ARG A 1 196 ? 26.375 23.139 -52.451 1.00 53.22 196 ARG A C 1
ATOM 1572 O O . ARG A 1 196 ? 25.985 24.050 -51.716 1.00 53.22 196 ARG A O 1
ATOM 1579 N N . PRO A 1 197 ? 26.295 21.845 -52.092 1.00 48.94 197 PRO A N 1
ATOM 1580 C CA . PRO A 1 197 ? 26.086 21.460 -50.707 1.00 48.94 197 PRO A CA 1
ATOM 1581 C C . PRO A 1 197 ? 27.199 22.103 -49.884 1.00 48.94 197 PRO A C 1
ATOM 1583 O O . PRO A 1 197 ? 28.360 22.074 -50.289 1.00 48.94 197 PRO A O 1
ATOM 1586 N N . GLN A 1 198 ? 26.775 22.755 -48.812 1.00 50.34 198 GLN A N 1
ATOM 1587 C CA . GLN A 1 198 ? 27.555 23.523 -47.855 1.00 50.34 198 GLN A CA 1
ATOM 1588 C C . GLN A 1 198 ? 28.985 23.000 -47.685 1.00 50.34 198 GLN A C 1
ATOM 1590 O O . GLN A 1 198 ? 29.187 21.832 -47.356 1.00 50.34 198 GLN A O 1
ATOM 1595 N N . ASP A 1 199 ? 29.946 23.909 -47.874 1.00 46.34 199 ASP A N 1
ATOM 1596 C CA . ASP A 1 199 ? 31.254 23.834 -47.234 1.00 46.34 199 ASP A CA 1
ATOM 1597 C C . ASP A 1 199 ? 31.078 23.356 -45.791 1.00 46.34 199 ASP A C 1
ATOM 1599 O O .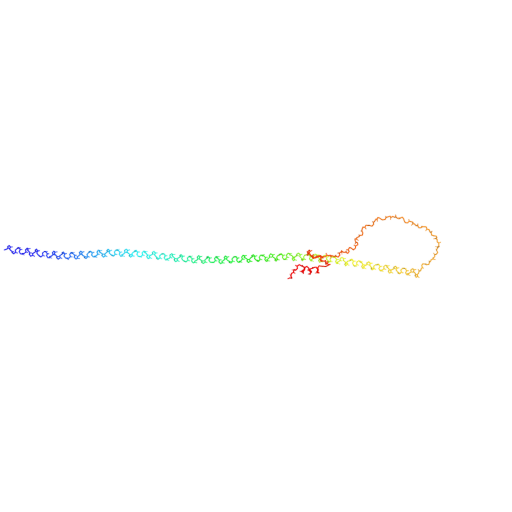 ASP A 1 199 ? 30.141 23.788 -45.112 1.00 46.34 199 ASP A O 1
ATOM 1603 N N . ASP A 1 200 ? 31.975 22.479 -45.345 1.00 51.44 200 ASP A N 1
ATOM 1604 C CA . ASP A 1 200 ? 32.101 22.028 -43.967 1.00 51.44 200 ASP A CA 1
ATOM 1605 C C . ASP A 1 200 ? 32.030 23.225 -43.010 1.00 51.44 200 ASP A C 1
ATOM 1607 O O . ASP A 1 200 ? 33.020 23.906 -42.726 1.00 51.44 200 ASP A O 1
ATOM 1611 N N . VAL A 1 201 ? 30.827 23.501 -42.503 1.00 54.69 201 VAL A N 1
ATOM 1612 C CA . VAL A 1 201 ? 30.629 24.423 -41.397 1.00 54.69 201 VAL A CA 1
ATOM 1613 C C . VAL A 1 201 ? 31.187 23.685 -40.198 1.00 54.69 201 VAL A C 1
ATOM 1615 O O . VAL A 1 201 ? 30.471 22.937 -39.537 1.00 54.69 201 VAL A O 1
ATOM 1618 N N . ILE A 1 202 ? 32.482 23.869 -39.936 1.00 59.44 202 ILE A N 1
ATOM 1619 C CA . ILE A 1 202 ? 33.066 23.591 -38.627 1.00 59.44 202 ILE A CA 1
ATOM 1620 C C . ILE A 1 202 ? 32.134 24.294 -37.635 1.00 59.44 202 ILE A C 1
ATOM 1622 O O . ILE A 1 202 ? 32.061 25.530 -37.664 1.00 59.44 202 ILE A O 1
ATOM 1626 N N . PRO A 1 203 ? 31.355 23.561 -36.815 1.00 66.44 203 PRO A N 1
ATOM 1627 C CA . PRO A 1 203 ? 30.439 24.203 -35.893 1.00 66.44 203 PRO A CA 1
ATOM 1628 C C . PRO A 1 203 ? 31.275 25.109 -35.002 1.00 66.44 203 PRO A C 1
ATOM 1630 O O . PRO A 1 203 ? 32.313 24.678 -34.489 1.00 66.44 203 PRO A O 1
ATOM 1633 N N . ALA A 1 204 ? 30.861 26.369 -34.847 1.00 65.12 204 ALA A N 1
ATOM 1634 C CA . ALA A 1 204 ? 31.539 27.276 -33.935 1.00 65.12 204 ALA A CA 1
ATOM 1635 C C . ALA A 1 204 ? 31.713 26.559 -32.581 1.00 65.12 204 ALA A C 1
ATOM 1637 O O . ALA A 1 204 ? 30.755 25.930 -32.113 1.00 65.12 204 ALA A O 1
ATOM 1638 N N . PRO A 1 205 ? 32.916 26.584 -31.976 1.00 72.12 205 PRO A N 1
ATOM 1639 C CA . PRO A 1 205 ? 33.175 25.834 -30.758 1.00 72.12 205 PRO A CA 1
ATOM 1640 C C . PRO A 1 205 ? 32.133 26.220 -29.712 1.00 72.12 205 PRO A C 1
ATOM 1642 O O . PRO A 1 205 ? 31.938 27.407 -29.437 1.00 72.12 205 PRO A O 1
ATOM 1645 N N . LYS A 1 206 ? 3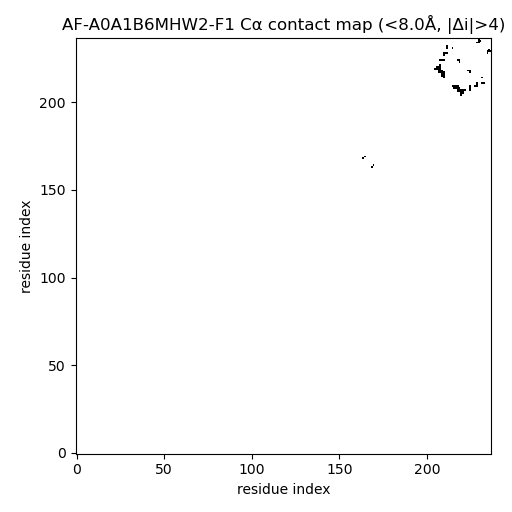1.424 25.216 -29.186 1.00 79.94 206 LYS A N 1
ATOM 1646 C CA . LYS A 1 206 ? 30.361 25.418 -28.202 1.00 79.94 206 LYS A CA 1
ATOM 1647 C C . LYS A 1 206 ? 30.959 26.134 -26.992 1.00 79.94 206 LYS A C 1
ATOM 1649 O O . LYS A 1 206 ? 31.957 25.683 -26.434 1.00 79.94 206 LYS A O 1
ATOM 1654 N N . ARG A 1 207 ? 30.369 27.271 -26.627 1.00 88.44 207 ARG A N 1
ATOM 1655 C CA . ARG A 1 207 ? 30.753 28.053 -25.450 1.00 88.44 207 ARG A CA 1
ATOM 1656 C C . ARG A 1 207 ? 29.661 27.909 -24.411 1.00 88.44 207 ARG A C 1
ATOM 1658 O O . ARG A 1 207 ? 28.494 28.140 -24.717 1.00 88.44 207 ARG A O 1
ATOM 1665 N N . TYR A 1 208 ? 30.057 27.550 -23.205 1.00 90.62 208 TYR A N 1
ATOM 1666 C CA . TYR A 1 208 ? 29.177 27.431 -22.058 1.00 90.62 208 TYR A CA 1
ATOM 1667 C C . TYR A 1 208 ? 29.560 28.493 -21.035 1.00 90.62 208 TYR A C 1
ATOM 1669 O O . TYR A 1 208 ? 30.741 28.793 -20.868 1.00 90.62 208 TYR A O 1
ATOM 1677 N N . PHE A 1 209 ? 28.570 29.067 -20.368 1.00 91.50 209 PHE A N 1
ATOM 1678 C CA . PHE A 1 209 ? 28.769 30.123 -19.381 1.00 91.50 209 PHE A CA 1
ATOM 1679 C C . PHE A 1 209 ? 28.274 29.649 -18.021 1.00 91.50 209 PHE A C 1
ATOM 1681 O O . PHE A 1 209 ? 27.323 28.867 -17.944 1.00 91.50 209 PHE A O 1
ATOM 1688 N N . CYS A 1 210 ? 28.925 30.117 -16.959 1.00 91.88 210 CYS A N 1
ATOM 1689 C CA . CYS A 1 210 ? 28.437 29.894 -15.606 1.00 91.88 210 CYS A CA 1
ATOM 1690 C C . CYS A 1 210 ? 27.043 30.539 -15.436 1.00 91.88 210 CYS A C 1
ATOM 1692 O O . CYS A 1 210 ? 26.846 31.673 -15.869 1.00 91.88 210 CYS A O 1
ATOM 1694 N N . PRO A 1 211 ? 26.061 29.844 -14.829 1.00 89.19 211 PRO A N 1
ATOM 1695 C CA . PRO A 1 211 ? 24.723 30.383 -14.596 1.00 89.19 211 PRO A CA 1
ATOM 1696 C C . PRO A 1 211 ? 24.670 31.425 -13.469 1.00 89.19 211 PRO A C 1
ATOM 1698 O O . PRO A 1 211 ? 23.637 32.067 -13.295 1.00 89.19 211 PRO A O 1
ATOM 1701 N N . ASN A 1 212 ? 25.743 31.593 -12.688 1.00 88.62 212 ASN A N 1
ATOM 1702 C CA . ASN A 1 212 ? 25.821 32.647 -11.683 1.00 88.62 212 ASN A CA 1
ATOM 1703 C C . ASN A 1 212 ? 26.003 34.012 -12.385 1.00 88.62 212 ASN A C 1
ATOM 1705 O O . ASN A 1 212 ? 27.036 34.207 -13.020 1.00 88.62 212 ASN A O 1
ATOM 1709 N N . PRO A 1 213 ? 25.064 34.969 -12.265 1.00 84.12 213 PRO A N 1
ATOM 1710 C CA . PRO A 1 213 ? 25.133 36.259 -12.962 1.00 84.12 213 PRO A CA 1
ATOM 1711 C C . PRO A 1 213 ? 26.328 37.132 -12.546 1.00 84.12 213 PRO A C 1
ATOM 1713 O O 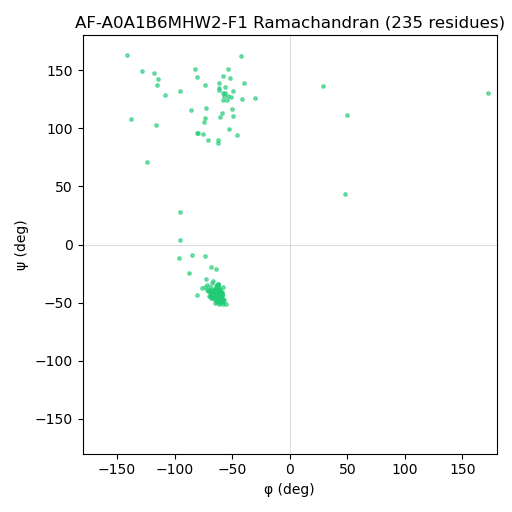. PRO A 1 213 ? 26.760 37.980 -13.324 1.00 84.12 213 PRO A O 1
ATOM 1716 N N . GLU A 1 214 ? 26.900 36.892 -11.364 1.00 88.06 214 GLU A N 1
ATOM 1717 C CA . GLU A 1 214 ? 28.123 37.559 -10.895 1.00 88.06 214 GLU A CA 1
ATOM 1718 C C . GLU A 1 214 ? 29.403 36.868 -11.411 1.00 88.06 214 GLU A C 1
ATOM 1720 O O . GLU A 1 214 ? 30.508 37.395 -11.275 1.00 88.06 214 GLU A O 1
ATOM 1725 N N . CYS A 1 215 ? 29.275 35.687 -12.028 1.00 86.69 215 CYS A N 1
ATOM 1726 C CA . CYS A 1 215 ? 30.378 34.909 -12.578 1.00 86.69 215 CYS A CA 1
ATOM 1727 C C . CYS A 1 215 ? 30.256 34.776 -14.100 1.00 86.69 215 CYS A C 1
ATOM 1729 O O . CYS A 1 215 ? 29.522 33.946 -14.625 1.00 86.69 215 CYS A O 1
ATOM 1731 N N . ASN A 1 216 ? 31.051 35.549 -14.837 1.00 86.75 216 ASN A N 1
ATOM 1732 C CA . ASN A 1 216 ? 31.013 35.570 -16.305 1.00 86.75 216 ASN A CA 1
ATOM 1733 C C . ASN A 1 216 ? 32.049 34.634 -16.962 1.00 86.75 216 ASN A C 1
ATOM 1735 O O . ASN A 1 216 ? 32.547 34.900 -18.059 1.00 86.75 216 ASN A O 1
ATOM 1739 N N . LEU A 1 217 ? 32.423 33.549 -16.276 1.00 89.06 217 LEU A N 1
ATOM 1740 C CA . LEU A 1 217 ? 33.414 32.598 -16.779 1.00 89.06 217 LEU A CA 1
ATOM 1741 C C . LEU A 1 217 ? 32.843 31.730 -17.908 1.00 89.06 217 LEU A C 1
ATOM 1743 O O . LEU A 1 217 ? 31.708 31.252 -17.847 1.00 89.06 217 LEU A O 1
ATOM 1747 N N . MET A 1 218 ? 33.666 31.537 -18.942 1.00 90.81 218 MET A N 1
ATOM 1748 C CA . MET A 1 218 ? 33.332 30.822 -20.171 1.00 90.81 218 MET A CA 1
ATOM 1749 C C . MET A 1 218 ? 34.180 29.561 -20.308 1.00 90.81 218 MET A C 1
ATOM 1751 O O . MET A 1 218 ? 35.391 29.583 -20.089 1.00 90.81 218 MET A O 1
ATOM 1755 N N . PHE A 1 219 ? 33.529 28.480 -20.723 1.00 91.38 219 PHE A N 1
ATOM 1756 C CA . PHE A 1 219 ? 34.104 27.152 -20.857 1.00 91.38 219 PHE A CA 1
ATOM 1757 C C . PHE A 1 219 ? 33.824 26.588 -22.249 1.00 91.38 219 PHE A C 1
ATOM 1759 O O . PHE A 1 219 ? 32.801 26.880 -22.871 1.00 91.38 219 PHE A O 1
ATOM 1766 N N . THR A 1 220 ? 34.739 25.762 -22.745 1.00 88.81 220 THR A N 1
ATOM 1767 C CA . THR A 1 220 ? 34.651 25.127 -24.071 1.00 88.81 220 THR A CA 1
ATOM 1768 C C . THR A 1 220 ? 34.081 23.706 -24.017 1.00 88.81 220 THR A C 1
ATOM 1770 O O . THR A 1 220 ? 33.715 23.146 -25.049 1.00 88.81 220 THR A O 1
ATOM 1773 N N . THR A 1 221 ? 33.969 23.127 -22.820 1.00 87.31 221 THR A N 1
ATOM 1774 C CA . THR A 1 221 ? 33.397 21.801 -22.543 1.00 87.31 221 THR A CA 1
ATOM 1775 C C . THR A 1 221 ? 32.576 21.838 -21.248 1.00 87.31 221 THR A C 1
ATOM 1777 O O . THR A 1 221 ? 32.684 22.788 -20.470 1.00 87.31 221 THR A O 1
ATOM 1780 N N . LEU A 1 222 ? 31.715 20.835 -21.034 1.00 88.31 222 LEU A N 1
ATOM 1781 C CA . LEU A 1 222 ? 30.802 20.793 -19.886 1.00 88.31 222 LEU A CA 1
ATOM 1782 C C . LEU A 1 222 ? 31.501 20.408 -18.573 1.00 88.31 222 LEU A C 1
ATOM 1784 O O . LEU A 1 222 ? 31.184 21.006 -17.553 1.00 88.31 222 LEU A O 1
ATOM 1788 N N . ASP A 1 223 ? 32.471 19.490 -18.585 1.00 89.38 223 ASP A N 1
ATOM 1789 C CA . ASP A 1 223 ? 33.094 18.991 -17.344 1.00 89.38 223 ASP A CA 1
ATOM 1790 C C . ASP A 1 223 ? 33.769 20.099 -16.505 1.00 89.38 223 ASP A C 1
ATOM 1792 O O . ASP A 1 223 ? 33.509 20.186 -15.303 1.00 89.38 223 ASP A O 1
ATOM 1796 N N . PRO A 1 224 ? 34.570 21.018 -17.091 1.00 90.06 224 PRO A N 1
ATOM 1797 C CA . PRO A 1 224 ? 35.163 22.121 -16.336 1.00 90.06 224 PRO A CA 1
ATOM 1798 C C . PRO A 1 224 ? 34.117 23.122 -15.834 1.00 90.06 224 PRO A C 1
ATOM 1800 O O . PRO A 1 224 ? 34.294 23.712 -14.769 1.00 90.06 224 PRO A O 1
ATOM 1803 N N . LEU A 1 225 ? 33.024 23.305 -16.584 1.00 92.56 225 LEU A N 1
ATOM 1804 C CA . LEU A 1 225 ? 31.905 24.138 -16.155 1.00 92.56 225 LEU A CA 1
ATOM 1805 C C . LEU A 1 225 ? 31.189 23.505 -14.959 1.00 92.56 225 LEU A C 1
ATOM 1807 O O . LEU A 1 225 ? 30.907 24.208 -13.999 1.00 92.56 225 LEU A O 1
ATOM 1811 N N . GLN A 1 226 ? 30.904 22.203 -14.992 1.00 88.44 226 GLN A N 1
ATOM 1812 C CA . GLN A 1 226 ? 30.221 21.505 -13.900 1.00 88.44 226 GLN A CA 1
ATOM 1813 C C . GLN A 1 226 ? 31.014 21.613 -12.597 1.00 88.44 226 GLN A C 1
ATOM 1815 O O . GLN A 1 226 ? 30.460 22.044 -11.588 1.00 88.44 226 GLN A O 1
ATOM 1820 N N . LEU A 1 227 ? 32.320 21.332 -12.645 1.00 87.75 227 LEU A N 1
ATOM 1821 C CA . LEU A 1 227 ? 33.201 21.482 -11.487 1.00 87.75 227 LEU A CA 1
ATOM 1822 C C . LEU A 1 227 ? 33.213 22.928 -10.969 1.00 87.75 227 LEU A C 1
ATOM 1824 O O . LEU A 1 227 ? 33.123 23.166 -9.768 1.00 87.75 227 LEU A O 1
ATOM 1828 N N . HIS A 1 228 ? 33.273 23.903 -11.880 1.00 92.06 228 HIS A N 1
ATOM 1829 C CA . HIS A 1 228 ? 33.215 25.312 -11.514 1.00 92.06 228 HIS A CA 1
ATOM 1830 C C . HIS A 1 228 ? 31.881 25.699 -10.865 1.00 92.06 228 HIS A C 1
ATOM 1832 O O . HIS A 1 228 ? 31.896 26.437 -9.888 1.00 92.06 228 HIS A O 1
ATOM 1838 N N . VAL A 1 229 ? 30.741 25.232 -11.381 1.00 91.25 229 VAL A N 1
ATOM 1839 C CA . VAL A 1 229 ? 29.404 25.577 -10.869 1.00 91.25 229 VAL A CA 1
ATOM 1840 C C . VAL A 1 229 ? 29.204 25.080 -9.444 1.00 91.25 229 VAL A C 1
ATOM 1842 O O . VAL A 1 229 ? 28.678 25.834 -8.629 1.00 91.25 229 VAL A O 1
ATOM 1845 N N . ILE A 1 230 ? 29.675 23.870 -9.136 1.00 86.62 230 ILE A N 1
ATOM 1846 C CA . ILE A 1 230 ? 29.637 23.290 -7.786 1.00 86.62 230 ILE A CA 1
ATOM 1847 C C . ILE A 1 230 ? 30.333 24.235 -6.798 1.00 86.62 230 ILE A C 1
ATOM 1849 O O . ILE A 1 230 ? 29.734 24.678 -5.820 1.00 86.62 230 ILE A O 1
ATOM 1853 N N . THR A 1 231 ? 31.558 24.665 -7.117 1.00 86.12 231 THR A N 1
ATOM 1854 C CA . THR A 1 231 ? 32.304 25.607 -6.268 1.00 86.12 231 THR A CA 1
ATOM 1855 C C . THR A 1 231 ? 31.723 27.027 -6.290 1.00 86.12 231 THR A C 1
ATOM 1857 O O . THR A 1 231 ? 31.670 27.696 -5.267 1.00 86.12 231 THR A O 1
ATOM 1860 N N . CYS A 1 232 ? 31.291 27.526 -7.449 1.00 88.62 232 CYS A N 1
ATOM 1861 C CA . CYS A 1 232 ? 30.865 28.915 -7.641 1.00 88.62 232 CYS A CA 1
ATOM 1862 C C . CYS A 1 232 ? 29.511 29.219 -6.993 1.00 88.62 232 CYS A C 1
ATOM 1864 O O . CYS A 1 232 ? 29.268 30.353 -6.582 1.00 88.62 232 CYS A O 1
ATOM 1866 N N . LEU A 1 233 ? 28.639 28.215 -6.903 1.00 85.88 233 LEU A N 1
ATOM 1867 C CA . LEU A 1 233 ? 27.351 28.314 -6.225 1.00 85.88 233 LEU A CA 1
ATOM 1868 C C . LEU A 1 233 ? 27.401 27.804 -4.775 1.00 85.88 233 LEU A C 1
ATOM 1870 O O . LEU A 1 233 ? 26.358 27.796 -4.127 1.00 85.88 233 LEU A O 1
ATOM 1874 N N . ASN A 1 234 ? 28.581 27.417 -4.263 1.00 80.94 234 ASN A N 1
ATOM 1875 C CA . ASN A 1 234 ? 28.759 26.760 -2.959 1.00 80.94 234 ASN A CA 1
ATOM 1876 C C . ASN A 1 234 ? 27.772 25.599 -2.758 1.00 80.94 234 ASN A C 1
ATOM 1878 O O . ASN A 1 234 ? 27.124 25.484 -1.717 1.00 80.94 234 ASN A O 1
ATOM 1882 N N . LEU A 1 235 ? 27.599 24.784 -3.796 1.00 68.75 235 LEU A N 1
ATOM 1883 C CA . LEU A 1 235 ? 26.852 23.544 -3.686 1.00 68.75 235 LEU A CA 1
ATOM 1884 C C . LEU A 1 235 ? 27.830 22.541 -3.078 1.00 68.75 235 LEU A C 1
ATOM 1886 O O . LEU A 1 235 ? 28.690 22.026 -3.784 1.00 68.75 235 LEU A O 1
ATOM 1890 N N . ASP A 1 236 ? 27.776 22.364 -1.760 1.00 63.22 236 ASP A N 1
ATOM 1891 C CA . ASP A 1 236 ? 28.517 21.289 -1.099 1.00 63.22 236 ASP A CA 1
ATOM 1892 C C . ASP A 1 236 ? 28.019 19.932 -1.646 1.00 63.22 236 ASP A C 1
ATOM 1894 O O . ASP A 1 236 ? 26.816 19.778 -1.881 1.00 63.22 236 ASP A O 1
ATOM 1898 N N . ASP A 1 237 ? 28.950 18.998 -1.885 1.00 57.19 237 ASP A N 1
ATOM 1899 C CA . ASP A 1 237 ? 28.686 17.636 -2.401 1.00 57.19 237 ASP A CA 1
ATOM 1900 C C . ASP A 1 237 ? 27.639 16.855 -1.578 1.00 57.19 237 ASP A C 1
ATOM 1902 O O . ASP A 1 237 ? 27.715 16.864 -0.323 1.00 57.19 237 ASP A O 1
#